Protein AF-A0AA36ITL4-F1 (afdb_monomer)

Secondary structure (DSSP, 8-state):
--EEEEEEE-------TT-EEEE-HHHHHTT-B-TTSPBPEEEEE-SS-------------PPPS-SGGGGG-TTT-TTTTTSEEEEEEP-SSSTT----SSPEEETTEEE---HHHHHHHHHHHHHHTTGGG-SEEEEEEETHHHHHHHHHHHHHHHHS-TTSEEEEEEES--------TTS---HHHHHHHHHHHTTGGG-TTS-HHHHHHTTT-GGGGGSHHHHGGG--S-BEEEEETTBHHHHHHTT---HHHHHH----HHHHHHHHHHHHHHHHHHHTS-TT-EEEEE--SBSSGGGSIIIIIIT-EETTEEHHHHHHHHHTTPPPPEEE--TTPPTT-STT-SSPPP---------

Organism: NCBI:txid2562239

Mean predicted aligned error: 8.89 Å

pLDDT: mean 79.8, std 21.8, range [20.66, 97.88]

Nearest PDB structures (foldseek):
  7bnl-assembly1_A  TM=7.951E-01  e=1.497E-19  Homo sapiens
  7bo5-assembly1_A  TM=7.831E-01  e=5.583E-19  Homo sapiens
  6tr5-assembly1_A  TM=7.879E-01  e=6.681E-19  Homo sapiens
  7bnf-assembly1_A  TM=7.691E-01  e=8.487E-19  Homo sapiens
  8bsq-assembly1_A  TM=7.737E-01  e=3.360E-18  Homo sapiens

Radius of gyration: 20.58 Å; Cα contacts (8 Å, |Δi|>4): 726; chains: 1; bounding box: 52×54×63 Å

Solvent-accessible surface area (backbone atoms only — not comparable to full-atom values): 19693 Å² total; per-residue (Å²): 130,50,45,37,41,36,37,28,45,65,86,72,87,55,69,50,91,73,38,20,52,44,67,39,59,74,40,29,81,74,49,13,22,21,33,78,62,45,58,35,44,35,32,37,38,63,103,74,79,70,69,70,89,80,91,82,83,93,78,96,69,87,85,65,93,65,30,73,59,55,56,54,34,51,94,75,24,70,89,52,25,88,38,43,39,36,42,41,64,72,49,35,93,39,48,46,33,8,39,40,96,59,67,44,80,56,89,96,40,62,36,27,28,14,10,33,44,38,46,50,52,50,50,55,52,40,40,75,73,43,55,68,65,18,52,31,42,37,40,29,16,26,36,56,21,4,31,24,28,60,53,32,45,54,50,52,46,71,76,44,52,88,82,33,46,56,36,34,32,25,20,52,21,73,57,79,87,58,53,19,46,87,69,44,68,67,40,56,59,51,50,44,50,52,32,61,76,28,26,33,88,67,23,86,45,55,58,63,71,48,40,64,75,29,63,95,47,50,53,46,53,80,31,39,73,67,35,52,91,74,60,74,58,50,36,42,36,37,37,44,49,37,26,44,59,50,42,42,68,36,32,61,48,60,64,55,27,73,73,71,65,64,54,54,72,56,47,48,51,41,50,52,49,51,27,52,50,52,54,54,54,62,66,70,50,59,82,78,42,22,31,46,32,38,30,30,52,37,66,56,46,56,62,36,53,70,58,22,28,60,49,24,54,44,85,96,35,26,48,44,60,47,51,51,40,41,76,73,68,46,74,56,48,76,39,64,45,70,84,89,55,51,78,53,55,41,92,47,33,70,80,64,74,76,79,70,76,80,72,76,86,77,130

Foldseek 3Di:
DAAEEEEEEDDDDAPCPQKAKDWLVVLLVVVLAFFQSHTWIKIKGDDDDDHDDDDDDDDDDDDDNLHPVLCLDCVLPVLPNHHIYMYGYDGQVQLLQFDDPAFDDDPPGTTRNHSVSNVVSVLVVVCVVDQQPHQEYEQEYFASSLLNLLQAQVVSVVVHDPNYQYEYEREQHQADQAAALVRHRQCVVVLLCSCVVRVSVVGPSQDPVLCVVPVVNNSLSSHSLSSQVVDDRAYEYEYELQAQCCLCRHNVDDPCCQPVVPDDPSSQVRSLVSSVSVLVSVVPHPQQHAYAYYQEHHGPCCSRSVQQQAQQDQPPDGNVRQVSCVVVPHGHHHGHHDSPAHHQSRCSYPPHDDPPPPPPPDD

Structure (mmCIF, N/CA/C/O backbone):
data_AF-A0AA36ITL4-F1
#
_entry.id   AF-A0AA36ITL4-F1
#
loop_
_atom_site.group_PDB
_atom_site.id
_atom_site.type_symbol
_atom_site.label_atom_id
_atom_site.label_alt_id
_atom_site.label_comp_id
_atom_site.label_asym_id
_atom_site.label_entity_id
_atom_site.label_seq_id
_atom_site.pdbx_PDB_ins_code
_atom_site.Cartn_x
_atom_site.Cartn_y
_atom_site.Cartn_z
_atom_site.occupancy
_atom_site.B_iso_or_equiv
_atom_site.auth_seq_id
_atom_site.auth_comp_id
_atom_site.auth_asym_id
_atom_site.auth_atom_id
_atom_site.pdbx_PDB_model_num
ATOM 1 N N . MET A 1 1 ? -22.821 -14.485 11.699 1.00 36.66 1 MET A N 1
ATOM 2 C CA . MET A 1 1 ? -21.719 -13.582 12.107 1.00 36.66 1 MET A CA 1
ATOM 3 C C . MET A 1 1 ? -21.226 -12.853 10.866 1.00 36.66 1 MET A C 1
ATOM 5 O O . MET A 1 1 ? -21.145 -13.493 9.828 1.00 36.66 1 MET A O 1
ATOM 9 N N . ARG A 1 2 ? -21.038 -11.529 10.921 1.00 37.88 2 ARG A N 1
ATOM 10 C CA . ARG A 1 2 ? -20.825 -10.680 9.730 1.00 37.88 2 ARG A CA 1
ATOM 11 C C . ARG A 1 2 ? -19.325 -10.545 9.409 1.00 37.88 2 ARG A C 1
ATOM 13 O O . ARG A 1 2 ? -18.513 -10.487 10.327 1.00 37.88 2 ARG A O 1
ATOM 20 N N . GLU A 1 3 ? -18.971 -10.498 8.127 1.00 37.69 3 GLU A N 1
ATOM 21 C CA . GLU A 1 3 ? -17.608 -10.257 7.614 1.00 37.69 3 GLU A CA 1
ATOM 22 C C . GLU A 1 3 ? -17.561 -8.847 6.978 1.00 37.69 3 GLU A C 1
ATOM 24 O O . GLU A 1 3 ? -18.578 -8.375 6.445 1.00 37.69 3 GLU A O 1
ATOM 29 N N . LEU A 1 4 ? -16.436 -8.125 7.112 1.00 38.06 4 LEU A N 1
ATOM 30 C CA . LEU A 1 4 ? -16.280 -6.743 6.629 1.00 38.06 4 LEU A CA 1
ATOM 31 C C . LEU A 1 4 ? -14.980 -6.563 5.830 1.00 38.06 4 LEU A C 1
ATOM 33 O O . LEU A 1 4 ? -13.907 -6.963 6.279 1.00 38.06 4 LEU A O 1
ATOM 37 N N . LEU A 1 5 ? -15.091 -5.922 4.664 1.00 39.16 5 LEU A N 1
ATOM 38 C CA . LEU A 1 5 ? -13.986 -5.512 3.797 1.00 39.16 5 LEU A CA 1
ATOM 39 C C . LEU A 1 5 ? -13.875 -3.981 3.793 1.00 39.16 5 LEU A C 1
ATOM 41 O O . LEU A 1 5 ? -14.809 -3.277 3.408 1.00 39.16 5 LEU A O 1
ATOM 45 N N . PHE A 1 6 ? -12.725 -3.467 4.201 1.00 38.00 6 PHE A N 1
ATOM 46 C CA . PHE A 1 6 ? -12.365 -2.058 4.145 1.00 38.00 6 PHE A CA 1
ATOM 47 C C . PHE A 1 6 ? -11.388 -1.836 3.001 1.00 38.00 6 PHE A C 1
ATOM 49 O O . PHE A 1 6 ? -10.339 -2.467 2.961 1.00 38.00 6 PHE A O 1
ATOM 56 N N . LEU A 1 7 ? -11.736 -0.956 2.068 1.00 42.62 7 LEU A N 1
ATOM 57 C CA . LEU A 1 7 ? -10.891 -0.582 0.941 1.00 42.62 7 LEU A CA 1
ATOM 58 C C . LEU A 1 7 ? -10.492 0.890 1.082 1.00 42.62 7 LEU A C 1
ATOM 60 O O . LEU A 1 7 ? -11.344 1.780 1.076 1.00 42.62 7 LEU A O 1
ATOM 64 N N . CYS A 1 8 ? -9.192 1.148 1.187 1.00 38.69 8 CYS A N 1
ATOM 65 C CA . CYS A 1 8 ? -8.610 2.485 1.110 1.00 38.69 8 CYS A CA 1
ATOM 66 C C . CYS A 1 8 ? -7.993 2.661 -0.283 1.00 38.69 8 CYS A C 1
ATOM 68 O O . CYS A 1 8 ? -6.996 2.017 -0.600 1.00 38.69 8 CYS A O 1
ATOM 70 N N . LEU A 1 9 ? -8.588 3.484 -1.148 1.00 38.22 9 LEU A N 1
ATOM 71 C CA . LEU A 1 9 ? -8.156 3.635 -2.546 1.00 38.22 9 LEU A CA 1
ATOM 72 C C . LEU A 1 9 ? -7.842 5.098 -2.869 1.00 38.22 9 LEU A C 1
ATOM 74 O O . LEU A 1 9 ? -8.548 6.005 -2.425 1.00 38.22 9 LEU A O 1
ATOM 78 N N . SER A 1 10 ? -6.797 5.323 -3.668 1.00 32.25 10 SER A N 1
ATOM 79 C CA . SER A 1 10 ? -6.527 6.610 -4.310 1.00 32.25 10 SER A CA 1
ATOM 80 C C . SER A 1 10 ? -7.420 6.771 -5.547 1.00 32.25 10 SER A C 1
ATOM 82 O O . SER A 1 10 ? -7.351 5.958 -6.462 1.00 32.25 10 SER A O 1
ATOM 84 N N . LEU A 1 11 ? -8.266 7.805 -5.524 1.00 30.91 11 LEU A N 1
ATOM 85 C CA . LEU A 1 11 ? -9.004 8.439 -6.630 1.00 30.91 11 LEU A CA 1
ATOM 86 C C . LEU A 1 11 ? -9.248 7.615 -7.915 1.00 30.91 11 LEU A C 1
ATOM 88 O O . LEU A 1 11 ? -8.442 7.609 -8.836 1.00 30.91 11 LEU A O 1
ATOM 92 N N . ALA A 1 12 ? -10.475 7.114 -8.048 1.00 30.42 12 ALA A N 1
ATOM 93 C CA . ALA A 1 12 ? -11.276 7.290 -9.258 1.00 30.42 12 ALA A CA 1
ATOM 94 C C . ALA A 1 12 ? -12.707 7.583 -8.794 1.00 30.42 12 ALA A C 1
ATOM 96 O O . ALA A 1 12 ? -13.189 6.955 -7.848 1.00 30.42 12 ALA A O 1
ATOM 97 N N . ALA A 1 13 ? -13.338 8.605 -9.375 1.00 34.31 13 ALA A N 1
ATOM 98 C CA . ALA A 1 13 ? -14.680 9.047 -9.021 1.00 34.31 13 ALA A CA 1
ATOM 99 C C . ALA A 1 13 ? -15.645 7.868 -9.133 1.00 34.31 13 ALA A C 1
ATOM 101 O O . ALA A 1 13 ? -15.949 7.466 -10.244 1.00 34.31 13 ALA A O 1
ATOM 102 N N . ALA A 1 14 ? -16.068 7.316 -7.995 1.00 36.94 14 ALA A N 1
ATOM 103 C CA . ALA A 1 14 ? -17.007 6.213 -7.924 1.00 36.94 14 ALA A CA 1
ATOM 104 C C . ALA A 1 14 ? -18.452 6.673 -8.071 1.00 36.94 14 ALA A C 1
ATOM 106 O O . ALA A 1 14 ? -18.853 7.685 -7.504 1.00 36.94 14 ALA A O 1
ATOM 107 N N . ASP A 1 15 ? -19.236 5.909 -8.826 1.00 36.78 15 ASP A N 1
ATOM 108 C CA . ASP A 1 15 ? -20.660 6.104 -8.963 1.00 36.78 15 ASP A CA 1
ATOM 109 C C . ASP A 1 15 ? -21.245 5.483 -7.700 1.00 36.78 15 ASP A C 1
ATOM 111 O O . ASP A 1 15 ? -21.350 4.264 -7.539 1.00 36.78 15 ASP A O 1
ATOM 115 N N . PHE A 1 16 ? -21.434 6.342 -6.703 1.00 48.97 16 PHE A N 1
ATOM 116 C CA . PHE A 1 16 ? -21.809 5.963 -5.347 1.00 48.97 16 PHE A CA 1
ATOM 117 C C . PHE A 1 16 ? -23.326 5.778 -5.201 1.00 48.97 16 PHE A C 1
ATOM 119 O O . PHE A 1 16 ? -23.822 5.813 -4.079 1.00 48.97 16 PHE A O 1
ATOM 126 N N . GLU A 1 17 ? -24.083 5.560 -6.285 1.00 41.47 17 GLU A N 1
ATOM 127 C CA . GLU A 1 17 ? -25.551 5.425 -6.223 1.00 41.47 17 GLU A CA 1
ATOM 128 C C . GLU A 1 17 ? -26.021 4.340 -5.230 1.00 41.47 17 GLU A C 1
ATOM 130 O O . GLU A 1 17 ? -27.112 4.443 -4.674 1.00 41.47 17 GLU A O 1
ATOM 135 N N . SER A 1 18 ? -25.177 3.345 -4.920 1.00 52.03 18 SER A N 1
ATOM 136 C CA . SER A 1 18 ? -25.450 2.283 -3.939 1.00 52.03 18 SER A CA 1
ATOM 137 C C . SER A 1 18 ? -24.699 2.402 -2.597 1.00 52.03 18 SER A C 1
ATOM 139 O O . SER A 1 18 ? -24.718 1.449 -1.814 1.00 52.03 18 SER A O 1
ATOM 141 N N . TRP A 1 19 ? -23.995 3.508 -2.327 1.00 54.00 19 TRP A N 1
ATOM 142 C CA . TRP A 1 19 ? -23.126 3.678 -1.150 1.00 54.00 19 TRP A CA 1
ATOM 143 C C . TRP A 1 19 ? -23.519 4.906 -0.323 1.00 54.00 19 TRP A C 1
ATOM 145 O O . TRP A 1 19 ? -23.655 6.009 -0.837 1.00 54.00 19 TRP A O 1
ATOM 155 N N . SER A 1 20 ? -23.629 4.737 0.989 1.00 58.53 20 SER A N 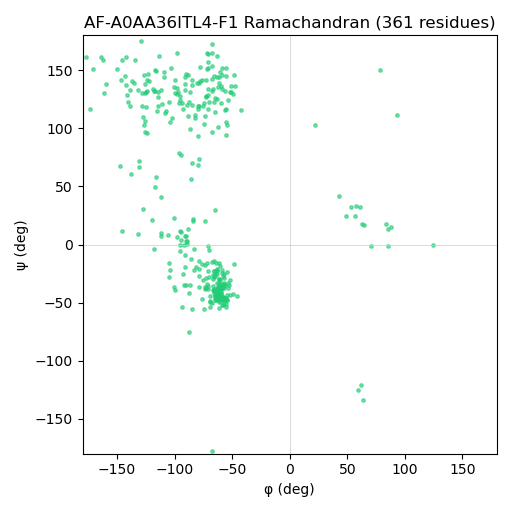1
ATOM 156 C CA . SER A 1 20 ? -23.943 5.788 1.957 1.00 58.53 20 SER A CA 1
ATOM 157 C C . SER A 1 20 ? -22.668 6.476 2.446 1.00 58.53 20 SER A C 1
ATOM 159 O O . SER A 1 20 ? -21.897 5.868 3.187 1.00 58.53 20 SER A O 1
ATOM 161 N N . LEU A 1 21 ? -22.441 7.738 2.066 1.00 64.44 21 LEU A N 1
ATOM 162 C CA . LEU A 1 21 ? -21.333 8.546 2.591 1.00 64.44 21 LEU A CA 1
ATOM 163 C C . LEU A 1 21 ? -21.594 8.971 4.044 1.00 64.44 21 LEU A C 1
ATOM 165 O O . LEU A 1 21 ? -22.608 9.597 4.349 1.00 64.44 21 LEU A O 1
ATOM 169 N N . VAL A 1 22 ? -20.634 8.690 4.922 1.00 68.75 22 VAL A N 1
ATOM 170 C CA . VAL A 1 22 ? -20.590 9.115 6.321 1.00 68.75 22 VAL A CA 1
ATOM 171 C C . VAL A 1 22 ? -19.396 10.044 6.505 1.00 68.75 22 VAL A C 1
ATOM 173 O O . VAL A 1 22 ? -18.246 9.632 6.360 1.00 68.75 22 VAL A O 1
ATOM 176 N N . LEU A 1 23 ? -19.671 11.307 6.830 1.00 71.75 23 LEU A N 1
ATOM 177 C CA . LEU A 1 23 ? -18.642 12.279 7.200 1.00 71.75 23 LEU A CA 1
ATOM 178 C C . LEU A 1 23 ? -18.321 12.161 8.690 1.00 71.75 23 LEU A C 1
ATOM 180 O O . LEU A 1 23 ? -19.229 12.098 9.519 1.00 71.75 23 LEU A O 1
ATOM 184 N N . LEU A 1 24 ? -17.038 12.207 9.035 1.00 72.38 24 LEU A N 1
ATOM 185 C CA . LEU A 1 24 ? -16.550 12.172 10.413 1.00 72.38 24 LEU A CA 1
ATOM 186 C C . LEU A 1 24 ? -16.544 13.589 11.016 1.00 72.38 24 LEU A C 1
ATOM 188 O O . LEU A 1 24 ? -15.507 14.098 11.429 1.00 72.38 24 LEU A O 1
ATOM 192 N N . LYS A 1 25 ? -17.704 14.261 11.016 1.00 70.81 25 LYS A N 1
ATOM 193 C CA . LYS A 1 25 ? -17.820 15.684 11.397 1.00 70.81 25 LYS A CA 1
ATOM 194 C C . LYS A 1 25 ? -17.351 15.965 12.826 1.00 70.81 25 LYS A C 1
ATOM 196 O O . LYS A 1 25 ? -16.642 16.941 13.038 1.00 70.81 25 LYS A O 1
ATOM 201 N N . ASP A 1 26 ? -17.693 15.098 13.772 1.00 77.69 26 ASP A N 1
ATOM 202 C CA . ASP A 1 26 ? -17.288 15.269 15.173 1.00 77.69 26 ASP A CA 1
ATOM 203 C C . ASP A 1 26 ? -15.782 15.027 15.345 1.00 77.69 26 ASP A C 1
ATOM 205 O O . ASP A 1 26 ? -15.102 15.756 16.062 1.00 77.69 26 ASP A O 1
ATOM 209 N N . ALA A 1 27 ? -15.217 14.075 14.595 1.00 78.94 27 ALA A N 1
ATOM 210 C CA . ALA A 1 27 ? -13.778 13.827 14.597 1.00 78.94 27 ALA A CA 1
ATOM 211 C C . ALA A 1 27 ? -12.976 14.942 13.904 1.00 78.94 27 ALA A C 1
ATOM 213 O O . ALA A 1 27 ? -11.799 15.132 14.205 1.00 78.94 27 ALA A O 1
ATOM 214 N N . ALA A 1 28 ? -13.595 15.723 13.010 1.00 79.50 28 ALA A N 1
ATOM 215 C CA . ALA A 1 28 ? -12.957 16.900 12.423 1.00 79.50 28 ALA A CA 1
ATOM 216 C C . ALA A 1 28 ? -12.597 17.939 13.500 1.00 79.50 28 ALA A C 1
ATOM 218 O O . ALA A 1 28 ? -11.531 18.545 13.427 1.00 79.50 28 ALA A O 1
ATOM 219 N N . GLN A 1 29 ? -13.422 18.074 14.548 1.00 79.75 29 GLN A N 1
ATOM 220 C CA . GLN A 1 29 ? -13.114 18.924 15.710 1.00 79.75 29 GLN A CA 1
ATOM 221 C C . GLN A 1 29 ? -11.912 18.403 16.513 1.00 79.75 29 GLN A C 1
ATOM 223 O O . GLN A 1 29 ? -11.235 19.173 17.184 1.00 79.75 29 GLN A O 1
ATOM 228 N N . GLN A 1 30 ? -11.612 17.108 16.396 1.00 81.88 30 GLN A N 1
ATOM 229 C CA . GLN A 1 30 ? -10.449 16.437 16.989 1.00 81.88 30 GLN A CA 1
ATOM 230 C C . GLN A 1 30 ? -9.262 16.356 16.004 1.00 81.88 30 GLN A C 1
ATOM 232 O O . GLN A 1 30 ? -8.269 15.663 16.237 1.00 81.88 30 GLN A O 1
ATOM 237 N N . GLY A 1 31 ? -9.354 17.073 14.878 1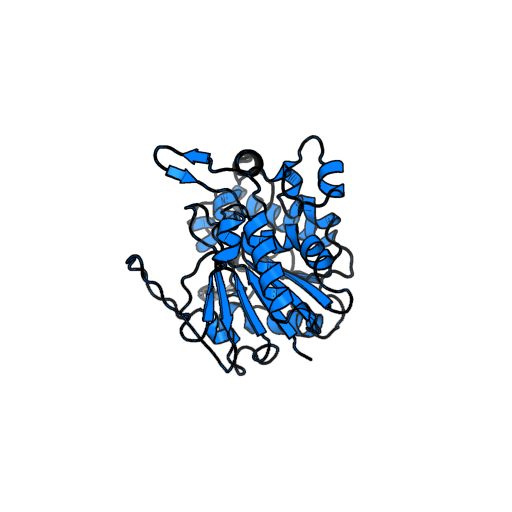.00 87.12 31 GLY A N 1
ATOM 238 C CA . GLY A 1 31 ? -8.293 17.217 13.888 1.00 87.12 31 GLY A CA 1
ATOM 239 C C . GLY A 1 31 ? -8.226 16.113 12.830 1.00 87.12 31 GLY A C 1
ATOM 240 O O . GLY A 1 31 ? -7.228 16.047 12.116 1.00 87.12 31 GLY A O 1
ATOM 241 N N . ALA A 1 32 ? -9.250 15.265 12.688 1.00 90.44 32 ALA A N 1
ATOM 242 C CA . ALA A 1 32 ? -9.374 14.309 11.580 1.00 90.44 32 ALA A CA 1
ATOM 243 C C . ALA A 1 32 ? -9.900 14.995 10.300 1.00 90.44 32 ALA A C 1
ATOM 245 O O . ALA A 1 32 ? -11.032 14.772 9.860 1.00 90.44 32 ALA A O 1
ATOM 246 N N . VAL A 1 33 ? -9.071 15.859 9.712 1.00 87.56 33 VAL A N 1
ATOM 247 C CA . VAL A 1 33 ? -9.418 16.685 8.545 1.00 87.56 33 VAL A CA 1
ATOM 248 C C . VAL A 1 33 ? -8.554 16.360 7.330 1.00 87.56 33 VAL A C 1
ATOM 250 O O . VAL A 1 33 ? -7.403 15.955 7.469 1.00 87.56 33 VAL A O 1
ATOM 253 N N . CYS A 1 34 ? -9.116 16.540 6.137 1.00 88.62 34 CYS A N 1
ATOM 254 C CA . CYS A 1 34 ? -8.393 16.468 4.871 1.00 88.62 34 CYS A CA 1
ATOM 255 C C . CYS A 1 34 ? -7.389 17.625 4.727 1.00 88.62 34 CYS A C 1
ATOM 257 O O . CYS A 1 34 ? -7.392 18.560 5.526 1.00 88.62 34 CYS A O 1
ATOM 259 N N . LEU A 1 35 ? -6.551 17.586 3.683 1.00 85.00 35 LEU A N 1
ATOM 260 C CA . LEU A 1 35 ? -5.514 18.600 3.429 1.00 85.00 35 LEU A CA 1
ATOM 261 C C . LEU A 1 35 ? -6.033 20.047 3.428 1.00 85.00 35 LEU A C 1
ATOM 263 O O . LEU A 1 35 ? -5.292 20.947 3.806 1.00 85.00 35 LEU A O 1
ATOM 267 N N . ASP A 1 36 ? -7.282 20.276 3.029 1.00 85.81 36 ASP A N 1
ATOM 268 C CA . ASP A 1 36 ? -7.933 21.591 2.978 1.00 85.81 36 ASP A CA 1
ATOM 269 C C . ASP A 1 36 ? -8.669 21.984 4.276 1.00 85.81 36 ASP A C 1
ATOM 271 O O . ASP A 1 36 ? -9.308 23.033 4.331 1.00 85.81 36 ASP A O 1
ATOM 275 N N . GLY A 1 37 ? -8.604 21.148 5.315 1.00 84.69 37 GLY A N 1
ATOM 276 C CA . GLY A 1 37 ? -9.303 21.345 6.585 1.00 84.69 37 GLY A CA 1
ATOM 277 C C . GLY A 1 37 ? -10.748 20.835 6.597 1.00 84.69 37 GLY A C 1
ATOM 278 O O . GLY A 1 37 ? -11.413 20.913 7.631 1.00 84.69 37 GLY A O 1
ATOM 279 N N . SER A 1 38 ? -11.255 20.290 5.486 1.00 83.69 38 SER A N 1
ATOM 280 C CA . SER A 1 38 ? -12.603 19.720 5.442 1.00 83.69 38 SER A CA 1
ATOM 281 C C . SER A 1 38 ? -12.700 18.400 6.230 1.00 83.69 38 SER A C 1
ATOM 283 O O . SER A 1 38 ? -11.709 17.672 6.354 1.00 83.69 38 SER A O 1
ATOM 285 N N . PRO A 1 39 ? -13.880 18.046 6.783 1.00 80.69 39 PRO A N 1
ATOM 286 C CA . PRO A 1 39 ? -14.078 16.752 7.428 1.00 80.69 39 PRO A CA 1
ATOM 287 C C . PRO A 1 39 ? -13.818 15.595 6.464 1.00 80.69 39 PRO A C 1
ATOM 289 O O . PRO A 1 39 ? -14.351 15.574 5.353 1.00 80.69 39 PRO A O 1
ATOM 292 N N . SER A 1 40 ? -13.073 14.589 6.918 1.00 74.44 40 SER A N 1
ATOM 293 C CA . SER A 1 40 ? -12.919 13.360 6.142 1.00 74.44 40 SER A CA 1
ATOM 294 C C . SER A 1 40 ? -14.207 12.524 6.125 1.00 74.44 40 SER A C 1
ATOM 296 O O . SER A 1 40 ? -15.116 12.714 6.941 1.00 74.44 40 SER A O 1
ATOM 298 N N . GLY A 1 41 ? -14.292 11.572 5.195 1.00 60.44 41 GLY A N 1
ATOM 299 C CA . GLY A 1 41 ? -15.459 10.712 5.027 1.00 60.44 41 GLY A CA 1
ATOM 300 C C . GLY A 1 41 ? -15.134 9.287 4.590 1.00 60.44 41 GLY A C 1
ATOM 301 O O . GLY A 1 41 ? -14.085 9.001 4.007 1.00 60.44 41 GLY A O 1
ATOM 302 N N . ALA A 1 42 ? -16.084 8.392 4.853 1.00 53.03 42 ALA A N 1
ATOM 303 C CA . ALA A 1 42 ? -16.089 7.012 4.382 1.00 53.03 42 ALA A CA 1
ATOM 304 C C . ALA A 1 42 ? -17.481 6.634 3.849 1.00 53.03 42 ALA A C 1
ATOM 306 O O . ALA A 1 42 ? -18.492 7.015 4.434 1.00 53.03 42 ALA A O 1
ATOM 307 N N . GLY A 1 43 ? -17.552 5.903 2.736 1.00 45.28 43 GLY A N 1
ATOM 308 C CA . GLY A 1 43 ? -18.795 5.385 2.156 1.00 45.28 43 GLY A CA 1
ATOM 309 C C . GLY A 1 43 ? -19.050 3.925 2.538 1.00 45.28 43 GLY A C 1
ATOM 310 O O . GLY A 1 43 ? -18.140 3.110 2.430 1.00 45.28 43 GLY A O 1
ATOM 311 N N . CYS A 1 44 ? -20.275 3.565 2.934 1.00 30.61 44 CYS A N 1
ATOM 312 C CA . CYS A 1 44 ? -20.685 2.190 3.259 1.00 30.61 44 CYS A CA 1
ATOM 313 C C . CYS A 1 44 ? -21.811 1.703 2.333 1.00 30.61 44 CYS A C 1
ATOM 315 O O . CYS A 1 44 ? -22.802 2.408 2.177 1.00 30.61 44 CYS A O 1
ATOM 317 N N . ALA A 1 45 ? -21.733 0.485 1.788 1.00 31.31 45 ALA A N 1
ATOM 318 C CA . ALA A 1 45 ? -22.850 -0.142 1.063 1.00 31.31 45 ALA A CA 1
ATOM 319 C C . ALA A 1 45 ? -23.429 -1.345 1.824 1.00 31.31 45 ALA A C 1
ATOM 321 O O . ALA A 1 45 ? -22.690 -2.220 2.279 1.00 31.31 45 ALA A O 1
ATOM 322 N N . GLY A 1 46 ? -24.763 -1.402 1.926 1.00 27.31 46 GLY A N 1
ATOM 323 C CA . GLY A 1 46 ? -25.523 -2.513 2.506 1.00 27.31 46 GLY A CA 1
ATOM 324 C C . GLY A 1 46 ? -27.034 -2.371 2.272 1.00 27.31 46 GLY A C 1
ATOM 325 O O . GLY A 1 46 ? -27.544 -1.259 2.173 1.00 27.31 46 GLY A O 1
ATOM 326 N N . ALA A 1 47 ? -27.748 -3.502 2.187 1.00 26.00 47 ALA A N 1
ATOM 327 C CA . ALA A 1 47 ? -29.152 -3.670 1.771 1.00 26.00 47 ALA A CA 1
ATOM 328 C C . ALA A 1 47 ? -30.242 -3.028 2.666 1.00 26.00 47 ALA A C 1
ATOM 330 O O . ALA A 1 47 ? -31.360 -3.534 2.723 1.00 26.00 47 ALA A O 1
ATOM 331 N N . ARG A 1 48 ? -29.947 -1.924 3.357 1.00 26.66 48 ARG A N 1
ATOM 332 C CA . ARG A 1 48 ? -30.901 -0.943 3.900 1.00 26.66 48 ARG A CA 1
ATOM 333 C C . ARG A 1 48 ? -30.112 0.241 4.485 1.00 26.66 48 ARG A C 1
ATOM 335 O O . ARG A 1 48 ? -29.424 0.069 5.486 1.00 26.66 48 ARG A O 1
ATOM 342 N N . ALA A 1 49 ? -30.332 1.416 3.882 1.00 23.27 49 ALA A N 1
ATOM 343 C CA . ALA A 1 49 ? -30.086 2.787 4.367 1.00 23.27 49 ALA A CA 1
ATOM 344 C C . ALA A 1 49 ? -28.655 3.374 4.347 1.00 23.27 49 ALA A C 1
ATOM 346 O O . ALA A 1 49 ? -27.682 2.651 4.531 1.00 23.27 49 ALA A O 1
ATOM 347 N N . ILE A 1 50 ? -28.420 4.691 4.195 1.00 23.36 50 ILE A N 1
ATOM 348 C CA . ILE A 1 50 ? -29.138 5.897 3.699 1.00 23.36 50 ILE A CA 1
ATOM 349 C C . ILE A 1 50 ? -28.008 6.920 3.384 1.00 23.36 50 ILE A C 1
ATOM 351 O O . ILE A 1 50 ? -27.077 7.066 4.176 1.00 23.36 50 ILE A O 1
ATOM 355 N N . LEU A 1 51 ? -28.109 7.644 2.263 1.00 22.08 51 LEU A N 1
ATOM 356 C CA . LEU A 1 51 ? -27.188 8.697 1.794 1.00 22.08 51 LEU A CA 1
ATOM 357 C C . LEU A 1 51 ? -27.574 10.087 2.350 1.00 22.08 51 LEU A C 1
ATOM 359 O O . LEU A 1 51 ? -28.758 10.412 2.380 1.00 22.08 51 LEU A O 1
ATOM 363 N N . PHE A 1 52 ? -26.601 10.963 2.639 1.00 21.84 52 PHE A N 1
ATOM 364 C CA . PHE A 1 52 ? -26.813 12.418 2.558 1.00 21.84 52 PHE A CA 1
ATOM 365 C C . PHE A 1 52 ? -25.764 13.091 1.664 1.00 21.84 52 PHE A C 1
ATOM 367 O O . PHE A 1 52 ? -24.561 12.870 1.780 1.00 21.84 52 PHE A O 1
ATOM 374 N N . ARG A 1 53 ? -26.273 13.916 0.747 1.00 21.78 53 ARG A N 1
ATOM 375 C CA . ARG A 1 53 ? -25.568 14.676 -0.290 1.00 21.78 53 ARG A CA 1
ATOM 376 C C . ARG A 1 53 ? -25.043 16.002 0.270 1.00 21.78 53 ARG A C 1
ATOM 378 O O . ARG A 1 53 ? -25.784 16.704 0.949 1.00 21.78 53 ARG A O 1
ATOM 385 N N . ALA A 1 54 ? -23.851 16.422 -0.150 1.00 21.34 54 ALA A N 1
ATOM 386 C CA . ALA A 1 54 ? -23.488 17.837 -0.226 1.00 21.34 54 ALA A CA 1
ATOM 387 C C . ALA A 1 54 ? -22.697 18.080 -1.523 1.00 21.34 54 ALA A C 1
ATOM 389 O O . ALA A 1 54 ? -21.677 17.444 -1.768 1.00 21.34 54 ALA A O 1
ATOM 390 N N . ARG A 1 55 ? -23.236 18.941 -2.396 1.00 23.20 55 ARG A N 1
ATOM 391 C CA . ARG A 1 55 ? -22.606 19.405 -3.644 1.00 23.20 55 ARG A CA 1
ATOM 392 C C . ARG A 1 55 ? -21.388 20.266 -3.316 1.00 23.20 55 ARG A C 1
ATOM 394 O O . ARG A 1 55 ? -21.548 21.126 -2.466 1.00 23.20 55 ARG A O 1
ATOM 401 N N . LEU A 1 56 ? -20.314 20.163 -4.103 1.00 23.61 56 LEU A N 1
ATOM 402 C CA . LEU A 1 56 ? -19.518 21.295 -4.608 1.00 23.61 56 LEU A CA 1
ATOM 403 C C . LEU A 1 56 ? -18.676 20.836 -5.824 1.00 23.61 56 LEU A C 1
ATOM 405 O O . LEU A 1 56 ? -17.982 19.832 -5.740 1.00 23.61 56 LEU A O 1
ATOM 409 N N . GLY A 1 57 ? -18.731 21.600 -6.926 1.00 21.53 57 GLY A N 1
ATOM 410 C CA . GLY A 1 57 ? -17.655 21.704 -7.930 1.00 21.53 57 GLY A CA 1
ATOM 411 C C . GLY A 1 57 ? -17.696 20.783 -9.158 1.00 21.53 57 GLY A C 1
ATOM 412 O O . GLY A 1 57 ? -17.459 19.588 -9.063 1.00 21.53 57 GLY A O 1
ATOM 413 N N . GLN A 1 58 ? -17.933 21.367 -10.336 1.00 22.62 58 GLN A N 1
ATOM 414 C CA . GLN A 1 58 ? -17.840 20.726 -11.654 1.00 22.62 58 GLN A CA 1
ATOM 415 C C . GLN A 1 58 ? -16.393 20.360 -12.020 1.00 22.62 58 GLN A C 1
ATOM 417 O O . GLN A 1 58 ? -15.539 21.238 -12.010 1.00 22.62 58 GLN A O 1
ATOM 422 N N . TRP A 1 59 ? -16.165 19.129 -12.487 1.00 20.66 59 TRP A N 1
ATOM 423 C CA . TRP A 1 59 ? -15.079 18.792 -13.415 1.00 20.66 59 TRP A CA 1
ATOM 424 C C . TRP A 1 59 ? -15.586 17.768 -14.436 1.00 20.66 59 TRP A C 1
ATOM 426 O O . TRP A 1 59 ? -16.112 16.717 -14.077 1.00 20.66 59 TRP A O 1
ATOM 436 N N . ARG A 1 60 ? -15.484 18.115 -15.725 1.00 23.20 60 ARG A N 1
ATOM 437 C CA . ARG A 1 60 ? -15.817 17.238 -16.855 1.00 23.20 60 ARG A CA 1
ATOM 438 C C . ARG A 1 60 ? -14.624 16.320 -17.127 1.00 23.20 60 ARG A C 1
ATOM 440 O O . ARG A 1 60 ? -13.613 16.772 -17.649 1.00 23.20 60 ARG A O 1
ATOM 447 N N . GLY A 1 61 ? -14.778 15.041 -16.810 1.00 21.94 61 GLY A N 1
ATOM 448 C CA . GLY A 1 61 ? -13.908 13.941 -17.225 1.00 21.94 61 GLY A CA 1
ATOM 449 C C . GLY A 1 61 ? -14.779 12.714 -17.489 1.00 21.94 61 GLY A C 1
ATOM 450 O O . GLY A 1 61 ? -15.823 12.560 -16.861 1.00 21.94 61 GLY A O 1
ATOM 451 N N . ARG A 1 62 ? -14.413 11.901 -18.483 1.00 22.56 62 ARG A N 1
ATOM 452 C CA . ARG A 1 62 ? -15.177 10.728 -18.940 1.00 22.56 62 ARG A CA 1
ATOM 453 C C . ARG A 1 62 ? -15.488 9.797 -17.756 1.00 22.56 62 ARG A C 1
ATOM 455 O O . ARG A 1 62 ? -14.575 9.391 -17.049 1.00 22.56 62 ARG A O 1
ATOM 462 N N . VAL A 1 63 ? -16.770 9.494 -17.555 1.00 25.66 63 VAL A N 1
ATOM 463 C CA . VAL A 1 63 ? -17.263 8.563 -16.531 1.00 25.66 63 VAL A CA 1
ATOM 464 C C . VAL A 1 63 ? -16.871 7.148 -16.952 1.00 25.66 63 VAL A C 1
ATOM 466 O O . VAL A 1 63 ? -17.302 6.685 -18.005 1.00 25.66 63 VAL A O 1
ATOM 469 N N . ASP A 1 64 ? -16.030 6.486 -16.164 1.00 29.27 64 ASP A N 1
ATOM 470 C CA . ASP A 1 64 ? -15.727 5.064 -16.315 1.00 29.27 64 ASP A CA 1
ATOM 471 C C . ASP A 1 64 ? -16.642 4.269 -15.372 1.00 29.27 64 ASP A C 1
ATOM 473 O O . ASP A 1 64 ? -16.675 4.524 -14.175 1.00 29.27 64 ASP A O 1
ATOM 477 N N . HIS A 1 65 ? -17.405 3.308 -15.890 1.00 32.44 65 HIS A N 1
ATOM 478 C CA . HIS A 1 65 ? -18.344 2.477 -15.121 1.00 32.44 65 HIS A CA 1
ATOM 479 C C . HIS A 1 65 ? -17.646 1.418 -14.226 1.00 32.44 65 HIS A C 1
ATOM 481 O O . HIS A 1 65 ? -18.260 0.427 -13.823 1.00 32.44 65 HIS A O 1
ATOM 487 N N . SER A 1 66 ? -16.362 1.599 -13.905 1.00 36.19 66 SER A N 1
ATOM 488 C CA . SER A 1 66 ? -15.465 0.647 -13.226 1.00 36.19 66 SER A CA 1
ATOM 489 C C . SER A 1 66 ? -15.554 0.654 -11.688 1.00 36.19 66 SER A C 1
ATOM 491 O O . SER A 1 66 ? -14.642 0.225 -10.985 1.00 36.19 66 SER A O 1
ATOM 493 N N . LEU A 1 67 ? -16.667 1.134 -11.136 1.00 44.47 67 LEU A N 1
ATOM 494 C CA . LEU A 1 67 ? -16.741 1.641 -9.765 1.00 44.47 67 LEU A CA 1
ATOM 495 C C . LEU A 1 67 ? -17.295 0.584 -8.772 1.00 44.47 67 LEU A C 1
ATOM 497 O O . LEU A 1 67 ? -17.870 -0.425 -9.192 1.00 44.47 67 LEU A O 1
ATOM 501 N N . PRO A 1 68 ? -17.128 0.782 -7.442 1.00 49.34 68 PRO A N 1
ATOM 502 C CA . PRO A 1 68 ? -17.358 -0.179 -6.347 1.00 49.34 68 PRO A CA 1
ATOM 503 C C . PRO A 1 68 ? -18.693 -0.943 -6.351 1.00 49.34 68 PRO A C 1
ATOM 505 O O . PRO A 1 68 ? -18.808 -1.969 -5.685 1.00 49.34 68 PRO A O 1
ATOM 508 N N . GLY A 1 69 ? -19.702 -0.486 -7.097 1.00 47.56 69 GLY A N 1
ATOM 509 C CA . GLY A 1 69 ? -20.981 -1.179 -7.269 1.00 47.56 69 GLY A CA 1
ATOM 510 C C . GLY A 1 69 ? -20.850 -2.600 -7.831 1.00 47.56 69 GLY A C 1
ATOM 511 O O . GLY A 1 69 ? -21.556 -3.496 -7.376 1.00 47.56 69 GLY A O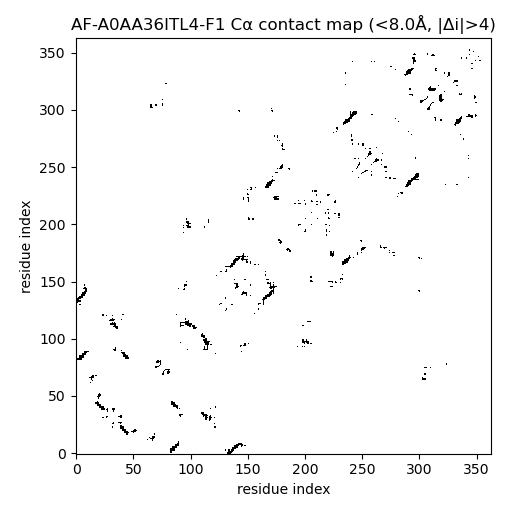 1
ATOM 512 N N . ARG A 1 70 ? -19.895 -2.867 -8.736 1.00 57.03 70 ARG A N 1
ATOM 513 C CA . ARG A 1 70 ? -19.688 -4.229 -9.277 1.00 57.03 70 ARG A CA 1
ATOM 514 C C . ARG A 1 70 ? -19.206 -5.235 -8.231 1.00 57.03 70 ARG A C 1
ATOM 516 O O . ARG A 1 70 ? -19.562 -6.407 -8.304 1.00 57.03 70 ARG A O 1
ATOM 523 N N . TRP A 1 71 ? -18.494 -4.778 -7.200 1.00 55.22 71 TRP A N 1
ATOM 524 C CA . TRP A 1 71 ? -18.101 -5.611 -6.057 1.00 55.22 71 TRP A CA 1
ATOM 525 C C . TRP A 1 71 ? -19.290 -6.052 -5.188 1.00 55.22 71 TRP A C 1
ATOM 527 O O . TRP A 1 71 ? -19.135 -6.952 -4.360 1.00 55.22 71 TRP A O 1
ATOM 537 N N . LEU A 1 72 ? -20.462 -5.424 -5.350 1.00 53.72 72 LEU A N 1
ATOM 538 C CA . LEU A 1 72 ? -21.712 -5.773 -4.666 1.00 53.72 72 LEU A CA 1
ATOM 539 C C . LEU A 1 72 ? -22.558 -6.787 -5.452 1.00 53.72 72 LEU A C 1
ATOM 541 O O . LEU A 1 72 ? -23.543 -7.295 -4.923 1.00 53.72 72 LEU A O 1
ATOM 545 N N . VAL A 1 73 ? -22.188 -7.096 -6.698 1.00 60.09 73 VAL A N 1
ATOM 546 C CA . VAL A 1 73 ? -22.948 -7.997 -7.570 1.00 60.09 73 VAL A CA 1
ATOM 547 C C . VAL A 1 73 ? -22.485 -9.437 -7.359 1.00 60.09 73 VAL A C 1
ATOM 549 O O . VAL A 1 73 ? -21.331 -9.764 -7.624 1.00 60.09 73 VAL A O 1
ATOM 552 N N . GLN A 1 74 ? -23.393 -10.325 -6.940 1.00 66.31 74 GLN A N 1
ATOM 553 C CA . GLN A 1 74 ? -23.090 -11.744 -6.691 1.00 66.31 74 GLN A CA 1
ATOM 554 C C . GLN A 1 74 ? -22.505 -12.466 -7.911 1.00 66.31 74 GLN A C 1
ATOM 556 O O . GLN A 1 74 ? -21.603 -13.277 -7.758 1.00 66.31 74 GLN A O 1
ATOM 561 N N . LEU A 1 75 ? -22.972 -12.154 -9.123 1.00 65.31 75 LEU A N 1
ATOM 562 C CA . LEU A 1 75 ? -22.449 -12.761 -10.356 1.00 65.31 75 LEU A CA 1
ATOM 563 C C . LEU A 1 75 ? -20.980 -12.406 -10.628 1.00 65.31 75 LEU A C 1
ATOM 565 O O . LEU A 1 75 ? -20.280 -13.154 -11.298 1.00 65.31 75 LEU A O 1
ATOM 569 N N . VAL A 1 76 ? -20.522 -11.267 -10.111 1.00 64.50 76 VAL A N 1
ATOM 570 C CA . VAL A 1 76 ? -19.184 -10.723 -10.358 1.00 64.50 76 VAL A CA 1
ATOM 571 C C . VAL A 1 76 ? -18.247 -11.022 -9.177 1.00 64.50 76 VAL A C 1
ATOM 573 O O . VAL A 1 76 ? -17.070 -11.323 -9.362 1.00 64.50 76 VAL A O 1
ATOM 576 N N . ASN A 1 77 ? -18.777 -10.985 -7.953 1.00 67.88 77 ASN A N 1
ATOM 577 C CA . ASN A 1 77 ? -18.063 -11.244 -6.707 1.00 67.88 77 ASN A CA 1
ATOM 578 C C . ASN A 1 77 ? -18.841 -12.248 -5.832 1.00 67.88 77 ASN A C 1
ATOM 580 O O . ASN A 1 77 ? -19.338 -11.880 -4.764 1.00 67.88 77 ASN A O 1
ATOM 584 N N . PRO A 1 78 ? -18.979 -13.514 -6.262 1.00 72.81 78 PRO A N 1
ATOM 585 C CA . PRO A 1 78 ? -19.779 -14.503 -5.534 1.00 72.81 78 PRO A CA 1
ATOM 586 C C . PRO A 1 78 ? -19.221 -14.792 -4.139 1.00 72.81 78 PRO A C 1
ATOM 588 O O . PRO A 1 78 ? -19.974 -15.167 -3.245 1.00 72.81 78 PRO A O 1
ATOM 591 N N . ASP A 1 79 ? -17.921 -14.574 -3.949 1.00 73.88 79 ASP A N 1
ATOM 592 C CA . ASP A 1 79 ? -17.217 -14.841 -2.702 1.00 73.88 79 ASP A CA 1
ATOM 593 C C . ASP A 1 79 ? -17.548 -13.810 -1.609 1.00 73.88 79 ASP A C 1
ATOM 595 O O . ASP A 1 79 ? -17.691 -14.177 -0.445 1.00 73.88 79 ASP A O 1
ATOM 599 N N . PHE A 1 80 ? -17.690 -12.521 -1.964 1.00 74.69 80 PHE A N 1
ATOM 600 C CA . PHE A 1 80 ? -17.794 -11.437 -0.971 1.00 74.69 80 PHE A CA 1
ATOM 601 C C . PHE A 1 80 ? -18.945 -10.455 -1.210 1.00 74.69 80 PHE A C 1
ATOM 603 O O . PHE A 1 80 ? -19.003 -9.409 -0.555 1.00 74.69 80 PHE A O 1
ATOM 610 N N . TYR A 1 81 ? -19.868 -10.722 -2.139 1.00 71.06 81 TYR A N 1
ATOM 611 C CA . TYR A 1 81 ? -20.967 -9.797 -2.459 1.00 71.06 81 TYR A CA 1
ATOM 612 C C . TYR A 1 81 ? -21.779 -9.376 -1.224 1.00 71.06 81 TYR A C 1
ATOM 614 O O . TYR A 1 81 ? -22.126 -8.202 -1.099 1.00 71.06 81 TYR A O 1
ATOM 622 N N . ASN A 1 82 ? -21.998 -10.290 -0.276 1.00 71.44 82 ASN A N 1
ATOM 623 C CA . ASN A 1 82 ? -22.801 -10.081 0.932 1.00 71.44 82 ASN A CA 1
ATOM 624 C C . ASN A 1 82 ? -22.014 -9.538 2.143 1.00 71.44 82 ASN A C 1
ATOM 626 O O . ASN A 1 82 ? -22.599 -9.340 3.209 1.00 71.44 82 ASN A O 1
ATOM 630 N N . TRP A 1 83 ? -20.708 -9.291 2.009 1.00 77.81 83 TRP A N 1
ATOM 631 C CA . TRP A 1 83 ? -19.914 -8.663 3.066 1.00 77.81 83 TRP A CA 1
ATOM 632 C C . TRP A 1 83 ? -20.265 -7.186 3.214 1.00 77.81 83 TRP A C 1
ATOM 634 O O . TRP A 1 83 ? -20.588 -6.517 2.225 1.00 77.81 83 TRP A O 1
ATOM 644 N N . ASN A 1 84 ? -20.106 -6.659 4.431 1.00 76.56 84 ASN A N 1
ATOM 645 C CA . ASN A 1 84 ? -20.126 -5.214 4.646 1.00 76.56 84 ASN A CA 1
ATOM 646 C C . ASN A 1 84 ? -18.903 -4.619 3.954 1.00 76.56 84 ASN A C 1
ATOM 648 O O . ASN A 1 84 ? -17.799 -5.147 4.099 1.00 76.56 84 ASN A O 1
ATOM 652 N N . LYS A 1 85 ? -19.090 -3.535 3.205 1.00 75.12 85 LYS A N 1
ATOM 653 C CA . LYS A 1 85 ? -17.990 -2.888 2.495 1.00 75.12 85 LYS A CA 1
ATOM 654 C C . LYS A 1 85 ? -17.917 -1.427 2.860 1.00 75.12 85 LYS A C 1
ATOM 656 O O . LYS A 1 85 ? -18.944 -0.749 2.931 1.00 75.12 85 LYS A O 1
ATOM 661 N N . VAL A 1 86 ? -16.692 -0.967 3.061 1.00 75.50 86 VAL A N 1
ATOM 662 C CA . VAL A 1 86 ? -16.385 0.415 3.403 1.00 75.50 86 VAL A CA 1
ATOM 663 C C . VAL A 1 86 ? -15.328 0.925 2.445 1.00 75.50 86 VAL A C 1
ATOM 665 O O . VAL A 1 86 ? -14.294 0.286 2.262 1.00 75.50 86 VAL A O 1
ATOM 668 N N . PHE A 1 87 ? -15.586 2.087 1.865 1.00 76.12 87 PHE A N 1
ATOM 669 C CA . PHE A 1 87 ? -14.632 2.836 1.070 1.00 76.12 87 PHE A CA 1
ATOM 670 C C . PHE A 1 87 ? -14.184 4.063 1.862 1.00 76.12 87 PHE A C 1
ATOM 672 O O . PHE A 1 87 ? -14.996 4.948 2.135 1.00 76.12 87 PHE A O 1
ATOM 679 N N . ALA A 1 88 ? -12.910 4.136 2.235 1.00 76.31 88 ALA A N 1
ATOM 680 C CA . ALA A 1 88 ? -12.366 5.307 2.918 1.00 76.31 88 ALA A CA 1
ATOM 681 C C . ALA A 1 88 ? -11.740 6.274 1.915 1.00 76.31 88 ALA A C 1
ATOM 683 O O . ALA A 1 88 ? -10.808 5.917 1.193 1.00 76.31 88 ALA A O 1
ATOM 684 N N . VAL A 1 89 ? -12.230 7.516 1.896 1.00 76.69 89 VAL A N 1
ATOM 685 C CA . VAL A 1 89 ? -11.757 8.536 0.955 1.00 76.69 89 VAL A CA 1
ATOM 686 C C . VAL A 1 89 ? -10.342 8.958 1.329 1.00 76.69 89 VAL A C 1
ATOM 688 O O . VAL A 1 89 ? -10.097 9.399 2.452 1.00 76.69 89 VAL A O 1
ATOM 691 N N . TYR A 1 90 ? -9.405 8.819 0.395 1.00 75.94 90 TYR A N 1
ATOM 692 C CA . TYR A 1 90 ? -8.030 9.271 0.565 1.00 75.94 90 TYR A CA 1
ATOM 693 C C . TYR A 1 90 ? -7.926 10.784 0.337 1.00 75.94 90 TYR A C 1
ATOM 695 O O . TYR A 1 90 ? -8.217 11.262 -0.758 1.00 75.94 90 TYR A O 1
ATOM 703 N N . CYS A 1 91 ? -7.541 11.536 1.372 1.00 83.75 91 CYS A N 1
ATOM 704 C CA . CYS A 1 91 ? -7.484 13.001 1.312 1.00 83.75 91 CYS A CA 1
ATOM 705 C C . CYS A 1 91 ? -6.348 13.634 2.137 1.00 83.75 91 CYS A C 1
ATOM 707 O O . CYS A 1 91 ? -6.361 14.846 2.346 1.00 83.75 91 CYS A O 1
ATOM 709 N N . ASP A 1 92 ? -5.387 12.838 2.621 1.00 85.12 92 ASP A N 1
ATOM 710 C CA . ASP A 1 92 ? -4.287 13.304 3.478 1.00 85.12 92 ASP A CA 1
ATOM 711 C C . ASP A 1 92 ? -2.930 13.405 2.768 1.00 85.12 92 ASP A C 1
ATOM 713 O O . ASP A 1 92 ? -2.021 14.025 3.307 1.00 85.12 92 ASP A O 1
ATOM 717 N N . GLY A 1 93 ? -2.767 12.779 1.595 1.00 82.50 93 GLY A N 1
ATOM 718 C CA . GLY A 1 93 ? -1.519 12.813 0.817 1.00 82.50 93 GLY A CA 1
ATOM 719 C C . GLY A 1 93 ? -0.337 12.037 1.419 1.00 82.50 93 GLY A C 1
ATOM 720 O O . GLY A 1 93 ? 0.716 11.970 0.801 1.00 82.50 93 GLY A O 1
ATOM 721 N N . GLY A 1 94 ? -0.498 11.412 2.591 1.00 85.56 94 GLY A N 1
ATOM 722 C CA . GLY A 1 94 ? 0.594 10.846 3.387 1.00 85.56 94 GLY A CA 1
ATOM 723 C C . GLY A 1 94 ? 0.379 9.390 3.770 1.00 85.56 94 GLY A C 1
ATOM 724 O O . GLY A 1 94 ? 0.774 8.979 4.857 1.00 85.56 94 GLY A O 1
ATOM 725 N N . SER A 1 95 ? -0.322 8.630 2.926 1.00 90.62 95 SER A N 1
ATOM 726 C CA . SER A 1 95 ? -0.732 7.241 3.170 1.00 90.62 95 SER A CA 1
ATOM 727 C C . SER A 1 95 ? -1.261 6.991 4.588 1.00 90.62 95 SER A C 1
ATOM 729 O O . SER A 1 95 ? -0.945 5.963 5.194 1.00 90.62 95 SER A O 1
ATOM 731 N N . ARG A 1 96 ? -2.070 7.920 5.122 1.00 90.88 96 ARG A N 1
ATOM 732 C CA . ARG A 1 96 ? -2.655 7.872 6.473 1.00 90.88 96 ARG A CA 1
ATOM 733 C C . ARG A 1 96 ? -1.650 7.935 7.623 1.00 90.88 96 ARG A C 1
ATOM 735 O O . ARG A 1 96 ? -1.980 7.577 8.746 1.00 90.88 96 ARG A O 1
ATOM 742 N N . ASN A 1 97 ? -0.424 8.364 7.356 1.00 92.31 97 ASN A N 1
ATOM 743 C CA . ASN A 1 97 ? 0.645 8.381 8.343 1.00 92.31 97 ASN A CA 1
ATOM 744 C C . ASN A 1 97 ? 0.933 9.789 8.883 1.00 92.31 97 ASN A C 1
ATOM 746 O O . ASN A 1 97 ? 1.412 9.911 10.003 1.00 92.31 97 ASN A O 1
ATOM 750 N N . SER A 1 98 ? 0.565 10.849 8.159 1.00 93.75 98 SER A N 1
ATOM 751 C CA . SER A 1 98 ? 0.932 12.216 8.544 1.00 93.75 98 SER A CA 1
ATOM 752 C C . SER A 1 98 ? 0.379 12.637 9.906 1.00 93.75 98 SER A C 1
ATOM 754 O O . SER A 1 98 ? -0.764 12.313 10.248 1.00 93.75 98 SER A O 1
ATOM 756 N N . ASN A 1 99 ? 1.206 13.335 10.691 1.00 95.44 99 ASN A N 1
ATOM 757 C CA . ASN A 1 99 ? 0.865 13.716 12.059 1.00 95.44 99 ASN A CA 1
ATOM 758 C C . ASN A 1 99 ? 1.488 15.059 12.481 1.00 95.44 99 ASN A C 1
ATOM 760 O O . ASN A 1 99 ? 2.376 15.133 13.335 1.00 95.44 99 ASN A O 1
ATOM 764 N N . VAL A 1 100 ? 1.020 16.145 11.863 1.00 94.94 100 VAL A N 1
ATOM 765 C CA . VAL A 1 100 ? 1.372 17.520 12.248 1.00 94.94 100 VAL A CA 1
ATOM 766 C C . VAL A 1 100 ? 0.249 18.114 13.103 1.00 94.94 100 VAL A C 1
ATOM 768 O O . VAL A 1 100 ? -0.925 18.046 12.739 1.00 94.94 100 VAL A O 1
ATOM 771 N N . GLU A 1 101 ? 0.595 18.699 14.255 1.00 88.88 101 GLU A N 1
ATOM 772 C CA . GLU A 1 101 ? -0.382 19.197 15.239 1.00 88.88 101 GLU A CA 1
ATOM 773 C C . GLU A 1 101 ? -1.293 20.310 14.700 1.00 88.88 101 GLU A C 1
ATOM 775 O O . GLU A 1 101 ? -2.483 20.323 15.011 1.00 88.88 101 GLU A O 1
ATOM 780 N N . GLY A 1 102 ? -0.758 21.207 13.869 1.00 88.19 102 GLY A N 1
ATOM 781 C CA . GLY A 1 102 ? -1.480 22.345 13.299 1.00 88.19 102 GLY A CA 1
ATOM 782 C C . GLY A 1 102 ? -1.341 22.455 11.777 1.00 88.19 102 GLY A C 1
ATOM 783 O O . GLY A 1 102 ? -0.602 21.682 11.162 1.00 88.19 102 GLY A O 1
ATOM 784 N N . PRO A 1 103 ? -2.053 23.408 11.151 1.00 92.12 103 PRO A N 1
ATOM 785 C CA . PRO A 1 103 ? -1.911 23.672 9.727 1.00 92.12 103 PRO A CA 1
ATOM 786 C C . PRO A 1 103 ? -0.524 24.222 9.386 1.00 92.12 103 PRO A C 1
ATOM 788 O O . PRO A 1 103 ? 0.044 25.029 10.121 1.00 92.12 103 PRO A O 1
ATOM 791 N N . VAL A 1 104 ? -0.022 23.839 8.217 1.00 91.25 104 VAL A N 1
ATOM 792 C CA . VAL A 1 104 ? 1.186 24.389 7.602 1.00 91.25 104 VAL A CA 1
ATOM 793 C C . VAL A 1 104 ? 0.777 25.440 6.572 1.00 91.25 104 VAL A C 1
ATOM 795 O O . VAL A 1 104 ? -0.075 25.184 5.721 1.00 91.25 104 VAL A O 1
ATOM 798 N N . ALA A 1 105 ? 1.375 26.629 6.641 1.00 92.62 105 ALA A N 1
ATOM 799 C CA . ALA A 1 105 ? 1.135 27.683 5.661 1.00 92.62 105 ALA A CA 1
ATOM 800 C C . ALA A 1 105 ? 1.853 27.362 4.340 1.00 92.62 105 ALA A C 1
ATOM 802 O O . ALA A 1 105 ? 3.074 27.218 4.305 1.00 92.62 105 ALA A O 1
ATOM 803 N N . VAL A 1 106 ? 1.096 27.279 3.245 1.00 85.75 106 VAL A N 1
ATOM 804 C CA . VAL A 1 106 ? 1.609 27.088 1.883 1.00 85.75 106 VAL A CA 1
ATOM 805 C C . VAL A 1 106 ? 1.057 28.212 1.010 1.00 85.75 106 VAL A C 1
ATOM 807 O O . VAL A 1 106 ? -0.084 28.173 0.543 1.00 85.75 106 VAL A O 1
ATOM 810 N N . GLY A 1 107 ? 1.862 29.261 0.830 1.00 90.06 107 GLY A N 1
ATOM 811 C CA . GLY A 1 107 ? 1.413 30.500 0.198 1.00 90.06 107 GLY A CA 1
ATOM 812 C C . GLY A 1 107 ? 0.289 31.155 1.007 1.00 90.06 107 GLY A C 1
ATOM 813 O O . GLY A 1 107 ? 0.468 31.467 2.179 1.00 90.06 107 GLY A O 1
ATOM 814 N N . ASN A 1 108 ? -0.878 31.344 0.386 1.00 91.44 108 ASN A N 1
ATOM 815 C CA . ASN A 1 108 ? -2.072 31.899 1.033 1.00 91.44 108 ASN A CA 1
ATOM 816 C C . ASN A 1 108 ? -3.049 30.830 1.559 1.00 91.44 108 ASN A C 1
ATOM 818 O O . ASN A 1 108 ? -4.195 31.154 1.870 1.00 91.44 108 ASN A O 1
ATOM 822 N N . ARG A 1 109 ? -2.633 29.558 1.610 1.00 87.94 109 ARG A N 1
ATOM 823 C CA . ARG A 1 109 ? -3.470 28.436 2.048 1.00 87.94 109 ARG A CA 1
ATOM 824 C C . ARG A 1 109 ? -2.910 27.795 3.308 1.00 87.94 109 ARG A C 1
ATOM 826 O O . ARG A 1 109 ? -1.699 27.727 3.497 1.00 87.94 109 ARG A O 1
ATOM 833 N N . SER A 1 110 ? -3.814 27.261 4.117 1.00 92.06 110 SER A N 1
ATOM 834 C CA . SER A 1 110 ? -3.490 26.364 5.223 1.00 92.06 110 SER A CA 1
ATOM 835 C C . SER A 1 110 ? -3.632 24.922 4.752 1.00 92.06 110 SER A C 1
ATOM 837 O O . SER A 1 110 ? -4.673 24.565 4.201 1.00 92.06 110 SER A O 1
ATOM 839 N N . VAL A 1 111 ? -2.599 24.108 4.964 1.00 88.88 111 VAL A N 1
ATOM 840 C CA . VAL A 1 111 ? -2.582 22.684 4.613 1.00 88.88 111 VAL A CA 1
ATOM 841 C C . VAL A 1 111 ? -2.489 21.838 5.879 1.00 88.88 111 VAL A C 1
ATOM 843 O O . VAL A 1 111 ? -1.646 22.091 6.737 1.00 88.88 111 VAL A O 1
ATOM 846 N N . TYR A 1 112 ? -3.345 20.825 6.002 1.00 91.88 112 TYR A N 1
ATOM 847 C CA . TYR A 1 112 ? -3.446 19.984 7.196 1.00 91.88 112 TYR A CA 1
ATOM 848 C C . TYR A 1 112 ? -2.897 18.575 6.947 1.00 91.88 112 TYR A C 1
ATOM 850 O O . TYR A 1 112 ? -3.489 17.773 6.228 1.00 91.88 112 TYR A O 1
ATOM 858 N N . PHE A 1 113 ? -1.787 18.234 7.599 1.00 92.94 113 PHE A N 1
ATOM 859 C CA . PHE A 1 113 ? -1.158 16.914 7.508 1.00 92.94 113 PHE A CA 1
ATOM 860 C C . PHE A 1 113 ? -1.603 16.016 8.672 1.00 92.94 113 PHE A C 1
ATOM 862 O O . PHE A 1 113 ? -0.904 15.876 9.675 1.00 92.94 113 PHE A O 1
ATOM 869 N N . ARG A 1 114 ? -2.816 15.460 8.553 1.00 93.25 114 ARG A N 1
ATOM 870 C CA . ARG A 1 114 ? -3.550 14.795 9.651 1.00 93.25 114 ARG A CA 1
ATOM 871 C C . ARG A 1 114 ? -3.886 13.324 9.398 1.00 93.25 114 ARG A C 1
ATOM 873 O O . ARG A 1 114 ? -4.796 12.785 10.022 1.00 93.25 114 ARG A O 1
ATOM 880 N N . GLY A 1 115 ? -3.178 12.662 8.489 1.00 91.38 115 GLY A N 1
ATOM 881 C CA . GLY A 1 115 ? -3.462 11.304 8.023 1.00 91.38 115 GLY A CA 1
ATOM 882 C C . GLY A 1 115 ? -3.687 10.284 9.142 1.00 91.38 115 GLY A C 1
ATOM 883 O O . GLY A 1 115 ? -4.653 9.522 9.056 1.00 91.38 115 GLY A O 1
ATOM 884 N N . HIS A 1 116 ? -2.873 10.319 10.203 1.00 93.94 116 HIS A N 1
ATOM 885 C CA . HIS A 1 116 ? -3.029 9.435 11.362 1.00 93.94 116 HIS A CA 1
ATOM 886 C C . HIS A 1 116 ? -4.361 9.668 12.090 1.00 93.94 116 HIS A C 1
ATOM 888 O O . HIS A 1 116 ? -5.105 8.724 12.351 1.00 93.94 116 HIS A O 1
ATOM 894 N N . HIS A 1 117 ? -4.718 10.929 12.349 1.00 93.12 117 HIS A N 1
ATOM 895 C CA . HIS A 1 117 ? -5.993 11.276 12.982 1.00 93.12 117 HIS A CA 1
ATOM 896 C C . HIS A 1 117 ? -7.185 10.843 12.130 1.00 93.12 117 HIS A C 1
ATOM 898 O O . HIS A 1 117 ? -8.180 10.353 12.662 1.00 93.12 117 HIS A O 1
ATOM 904 N N . ILE A 1 118 ? -7.084 10.972 10.801 1.00 89.06 118 ILE A N 1
ATOM 905 C CA . ILE A 1 118 ? -8.137 10.481 9.914 1.00 89.06 118 ILE A CA 1
ATOM 906 C C . ILE A 1 118 ? -8.253 8.953 9.997 1.00 89.06 118 ILE A C 1
ATOM 908 O O . ILE A 1 118 ? -9.369 8.432 10.044 1.00 89.06 118 ILE A O 1
ATOM 912 N N . LEU A 1 119 ? -7.134 8.220 10.003 1.00 90.12 119 LEU A N 1
ATOM 913 C CA . LEU A 1 119 ? -7.143 6.763 10.154 1.00 90.12 119 LEU A CA 1
ATOM 914 C C . LEU A 1 119 ? -7.809 6.342 11.462 1.00 90.12 119 LEU A C 1
ATOM 916 O O . LEU A 1 119 ? -8.746 5.547 11.423 1.00 90.12 119 LEU A O 1
ATOM 920 N N . LEU A 1 120 ? -7.364 6.906 12.584 1.00 92.62 120 LEU A N 1
ATOM 921 C CA . LEU A 1 120 ? -7.875 6.573 13.909 1.00 92.62 120 LEU A CA 1
ATOM 922 C C . LEU A 1 120 ? -9.385 6.822 14.001 1.00 92.62 120 LEU A C 1
ATOM 924 O O . LEU A 1 120 ? -10.140 5.893 14.279 1.00 92.62 120 LEU A O 1
ATOM 928 N N . ALA A 1 121 ? -9.839 8.022 13.632 1.00 91.25 121 ALA A N 1
ATOM 929 C CA . ALA A 1 121 ? -11.260 8.365 13.640 1.00 91.25 121 ALA A CA 1
ATOM 930 C C . ALA A 1 121 ? -12.098 7.459 12.721 1.00 91.25 121 ALA A C 1
ATOM 932 O O . ALA A 1 121 ? -13.244 7.116 13.027 1.00 91.25 121 ALA A O 1
ATOM 933 N N . THR A 1 122 ? -11.532 7.051 11.579 1.00 86.69 122 THR A N 1
ATOM 934 C CA . THR A 1 122 ? -12.189 6.098 10.677 1.00 86.69 122 THR A CA 1
ATOM 935 C C . THR A 1 122 ? -12.340 4.737 11.358 1.00 86.69 122 THR A C 1
ATOM 937 O O . THR A 1 122 ? -13.432 4.172 11.347 1.00 86.69 122 THR A O 1
ATOM 940 N N . LEU A 1 123 ? -11.278 4.216 11.977 1.00 88.88 123 LEU A N 1
ATOM 941 C CA . LEU A 1 123 ? -11.290 2.915 12.651 1.00 88.88 123 LEU A CA 1
ATOM 942 C C . LEU A 1 123 ? -12.241 2.897 13.850 1.00 88.88 123 LEU A C 1
ATOM 944 O O . LEU A 1 123 ? -13.039 1.970 13.963 1.00 88.88 123 LEU A O 1
ATOM 948 N N . GLU A 1 124 ? -12.228 3.930 14.691 1.00 89.62 124 GLU A N 1
ATOM 949 C CA . GLU A 1 124 ? -13.143 4.069 15.832 1.00 89.62 124 GLU A CA 1
ATOM 950 C C . GLU A 1 124 ? -14.610 4.051 15.387 1.00 89.62 124 GLU A C 1
ATOM 952 O O . GLU A 1 124 ? -15.432 3.303 15.927 1.00 89.62 124 GLU A O 1
ATOM 957 N N . SER A 1 125 ? -14.933 4.804 14.330 1.00 84.88 125 SER A N 1
ATOM 958 C CA . SER A 1 125 ? -16.275 4.814 13.745 1.00 84.88 125 SER A CA 1
ATOM 959 C C . SER A 1 125 ? -16.693 3.425 13.252 1.00 84.88 125 SER A C 1
ATOM 961 O O . SER A 1 125 ? -17.826 2.994 13.471 1.00 84.88 125 SER A O 1
ATOM 963 N N . LEU A 1 126 ? -15.782 2.680 12.619 1.00 83.06 126 LEU A N 1
ATOM 964 C CA . LEU A 1 126 ? -16.056 1.332 12.114 1.00 83.06 126 LEU A CA 1
ATOM 965 C C . LEU A 1 126 ? -16.178 0.280 13.218 1.00 83.06 126 LEU A C 1
ATOM 967 O O . LEU A 1 126 ? -17.044 -0.596 13.136 1.00 83.06 126 LEU A O 1
ATOM 971 N N . LEU A 1 127 ? -15.362 0.383 14.267 1.00 84.25 127 LEU A N 1
ATOM 972 C CA . LEU A 1 127 ? -15.455 -0.450 15.466 1.00 84.25 127 LEU A CA 1
ATOM 973 C C . LEU A 1 127 ? -16.830 -0.310 16.119 1.00 84.25 127 LEU A C 1
ATOM 975 O O . LEU A 1 127 ? -17.479 -1.329 16.384 1.00 84.25 127 LEU A O 1
ATOM 979 N N . ALA A 1 128 ? -17.315 0.925 16.268 1.00 84.81 128 ALA A N 1
ATOM 980 C CA . ALA A 1 128 ? -18.654 1.217 16.777 1.00 84.81 128 ALA A CA 1
ATOM 981 C C . ALA A 1 128 ? -19.776 0.742 15.832 1.00 84.81 128 ALA A C 1
ATOM 983 O O . ALA A 1 128 ? -20.859 0.373 16.281 1.00 84.81 128 ALA A O 1
ATOM 984 N N . LYS A 1 129 ? -19.524 0.710 14.516 1.00 81.81 129 LYS A N 1
ATOM 985 C CA . LYS A 1 129 ? -20.498 0.299 13.485 1.00 81.81 129 LYS A CA 1
ATOM 986 C C . LYS A 1 129 ? -20.489 -1.196 13.158 1.00 81.81 129 LYS A C 1
ATOM 988 O O . LYS A 1 129 ? -21.197 -1.621 12.245 1.00 81.81 129 LYS A O 1
ATOM 993 N N . GLY A 1 130 ? -19.744 -2.002 13.912 1.00 79.38 130 GLY A N 1
ATOM 994 C CA . GLY A 1 130 ? -19.877 -3.458 13.893 1.00 79.38 130 GLY A CA 1
ATOM 995 C C . GLY A 1 130 ? -18.607 -4.243 13.584 1.00 79.38 130 GLY A C 1
ATOM 996 O O . GLY A 1 130 ? -18.675 -5.470 13.629 1.00 79.38 130 GLY A O 1
ATOM 997 N N . VAL A 1 131 ? -17.455 -3.601 13.334 1.00 82.12 131 VAL A N 1
ATOM 998 C CA . VAL A 1 131 ? -16.171 -4.333 13.232 1.00 82.12 131 VAL A CA 1
ATOM 999 C C . VAL A 1 131 ? -15.870 -5.082 14.532 1.00 82.12 131 VAL A C 1
ATOM 1001 O O . VAL A 1 131 ? -15.416 -6.219 14.480 1.00 82.12 131 VAL A O 1
ATOM 1004 N N . SER A 1 132 ? -16.219 -4.510 15.688 1.00 84.38 132 SER A N 1
ATOM 1005 C CA . SER A 1 132 ? -16.059 -5.151 17.005 1.00 84.38 132 SER A CA 1
ATOM 1006 C C . SER A 1 132 ? -16.803 -6.489 17.153 1.00 84.38 132 SER A C 1
ATOM 1008 O O . SER A 1 132 ? -16.426 -7.315 17.979 1.00 84.38 132 SER A O 1
ATOM 1010 N N . GLN A 1 133 ? -17.834 -6.723 16.336 1.00 86.25 133 GLN A N 1
ATOM 1011 C CA . GLN A 1 133 ? -18.662 -7.935 16.339 1.00 86.25 133 GLN A CA 1
ATOM 1012 C C . GLN A 1 133 ? -18.466 -8.785 15.074 1.00 86.25 133 GLN A C 1
ATOM 1014 O O . GLN A 1 133 ? -19.219 -9.732 14.818 1.00 86.25 133 GLN A O 1
ATOM 1019 N N . ALA A 1 134 ? -17.499 -8.421 14.229 1.00 85.00 134 ALA A N 1
ATOM 1020 C CA . ALA A 1 134 ? -17.229 -9.131 12.994 1.00 85.00 134 ALA A CA 1
ATOM 1021 C C . ALA A 1 134 ? -16.455 -10.425 13.267 1.00 85.00 134 ALA A C 1
ATOM 1023 O O . ALA A 1 134 ? -15.679 -10.529 14.210 1.00 85.00 134 ALA A O 1
ATOM 1024 N N . LYS A 1 135 ? -16.614 -11.418 12.391 1.00 85.75 135 LYS A N 1
ATOM 1025 C CA . LYS A 1 135 ? -15.715 -12.585 12.385 1.00 85.75 135 LYS A CA 1
ATOM 1026 C C . LYS A 1 135 ? -14.346 -12.209 11.814 1.00 85.75 135 LYS A C 1
ATOM 1028 O O . LYS A 1 135 ? -13.314 -12.715 12.244 1.00 85.75 135 LYS A O 1
ATOM 1033 N N . ARG A 1 136 ? -14.359 -11.331 10.811 1.00 87.12 136 ARG A N 1
ATOM 1034 C CA . ARG A 1 136 ? -13.188 -10.946 10.035 1.00 87.12 136 ARG A CA 1
ATOM 1035 C C . ARG A 1 136 ? -13.274 -9.494 9.600 1.00 87.12 136 ARG A C 1
ATOM 1037 O O . ARG A 1 136 ? -14.344 -9.034 9.194 1.00 87.12 136 ARG A O 1
ATOM 1044 N N . PHE A 1 137 ? -12.126 -8.833 9.630 1.00 89.94 137 PHE A N 1
ATOM 1045 C CA . PHE A 1 137 ? -11.915 -7.488 9.132 1.00 89.94 137 PHE A CA 1
ATOM 1046 C C . PHE A 1 137 ? -10.757 -7.485 8.131 1.00 89.94 137 PHE A C 1
ATOM 1048 O O . PHE A 1 137 ? -9.596 -7.642 8.503 1.00 89.94 137 PHE A O 1
ATOM 1055 N N . VAL A 1 138 ? -11.080 -7.355 6.846 1.00 90.19 138 VAL A N 1
ATOM 1056 C CA . VAL A 1 138 ? -10.077 -7.317 5.776 1.00 90.19 138 VAL A CA 1
ATOM 1057 C C . VAL A 1 138 ? -9.767 -5.867 5.436 1.00 90.19 138 VAL A C 1
ATOM 1059 O O . VAL A 1 138 ? -10.666 -5.126 5.050 1.00 90.19 138 VAL A O 1
ATOM 1062 N N . VAL A 1 139 ? -8.503 -5.477 5.555 1.00 89.38 139 VAL A N 1
ATOM 1063 C CA . VAL A 1 139 ? -7.994 -4.144 5.234 1.00 89.38 139 VAL A CA 1
ATOM 1064 C C . VAL A 1 139 ? -7.260 -4.224 3.902 1.00 89.38 139 VAL A C 1
ATOM 1066 O O . VAL A 1 139 ? -6.162 -4.765 3.808 1.00 89.38 139 VAL A O 1
ATOM 1069 N N . GLY A 1 140 ? -7.884 -3.713 2.853 1.00 87.44 140 GLY A N 1
ATOM 1070 C CA . GLY A 1 140 ? -7.322 -3.636 1.517 1.00 87.44 140 GLY A CA 1
ATOM 1071 C C . GLY A 1 140 ? -7.083 -2.200 1.080 1.00 87.44 140 GLY A C 1
ATOM 1072 O O . GLY A 1 140 ? -7.658 -1.246 1.609 1.00 87.44 140 GLY A O 1
ATOM 1073 N N . GLY A 1 141 ? -6.251 -2.046 0.064 1.00 83.31 141 GLY A N 1
ATOM 1074 C CA . GLY A 1 141 ? -6.040 -0.754 -0.559 1.00 83.31 141 GLY A CA 1
ATOM 1075 C C . GLY A 1 141 ? -5.100 -0.837 -1.739 1.00 83.31 141 GLY A C 1
ATOM 1076 O O . GLY A 1 141 ? -4.353 -1.804 -1.866 1.00 83.31 141 GLY A O 1
ATOM 1077 N N . CYS A 1 142 ? -5.148 0.181 -2.592 1.00 85.75 142 CYS A N 1
ATOM 1078 C CA . CYS A 1 142 ? -4.325 0.255 -3.786 1.00 85.75 142 CYS A CA 1
ATOM 1079 C C . CYS A 1 142 ? -3.464 1.514 -3.821 1.00 85.75 142 CYS A C 1
ATOM 1081 O O . CYS A 1 142 ? -3.899 2.563 -3.340 1.00 85.75 142 CYS A O 1
ATOM 1083 N N . SER A 1 143 ? -2.263 1.409 -4.397 1.00 88.12 143 SER A N 1
ATOM 1084 C CA . SER A 1 143 ? -1.311 2.513 -4.533 1.00 88.12 143 SER A CA 1
ATOM 1085 C C . SER A 1 143 ? -0.930 3.066 -3.156 1.00 88.12 143 SER A C 1
ATOM 1087 O O . SER A 1 143 ? -0.572 2.290 -2.267 1.00 88.12 143 SER A O 1
ATOM 1089 N N . ALA A 1 144 ? -1.090 4.370 -2.917 1.00 85.06 144 ALA A N 1
ATOM 1090 C CA . ALA A 1 144 ? -0.964 4.981 -1.593 1.00 85.06 144 ALA A CA 1
ATOM 1091 C C . ALA A 1 144 ? -1.836 4.287 -0.526 1.00 85.06 144 ALA A C 1
ATOM 1093 O O . ALA A 1 144 ? -1.414 4.127 0.614 1.00 85.06 144 ALA A O 1
ATOM 1094 N N . GLY A 1 145 ? -3.021 3.790 -0.895 1.00 85.94 145 GLY A N 1
ATOM 1095 C CA . GLY A 1 145 ? -3.858 2.987 -0.006 1.00 85.94 145 GLY A CA 1
ATOM 1096 C C . GLY A 1 145 ? -3.320 1.573 0.242 1.00 85.94 145 GLY A C 1
ATOM 1097 O O . GLY A 1 145 ? -3.530 1.016 1.314 1.00 85.94 145 GLY A O 1
ATOM 1098 N N . GLY A 1 146 ? -2.580 0.995 -0.706 1.00 88.75 146 GLY A N 1
ATOM 1099 C CA . GLY A 1 146 ? -1.847 -0.256 -0.499 1.00 88.75 146 GLY A CA 1
ATOM 1100 C C . GLY A 1 146 ? -0.653 -0.053 0.433 1.00 88.75 146 GLY A C 1
ATOM 1101 O O . GLY A 1 146 ? -0.413 -0.877 1.312 1.00 88.75 146 GLY A O 1
ATOM 1102 N N . LEU A 1 147 ? 0.040 1.084 0.305 1.00 92.88 147 LEU A N 1
ATOM 1103 C CA . LEU A 1 147 ? 1.073 1.505 1.250 1.00 92.88 147 LEU A CA 1
ATOM 1104 C C . LEU A 1 147 ? 0.476 1.750 2.644 1.00 92.88 147 LEU A C 1
ATOM 1106 O O . LEU A 1 147 ? 1.060 1.324 3.631 1.00 92.88 147 LEU A O 1
ATOM 1110 N N . THR A 1 148 ? -0.725 2.332 2.743 1.00 93.69 148 THR A N 1
ATOM 1111 C CA . THR A 1 148 ? -1.459 2.418 4.016 1.00 93.69 148 THR A CA 1
ATOM 1112 C C . THR A 1 148 ? -1.642 1.040 4.655 1.00 93.69 148 THR A C 1
ATOM 1114 O O . THR A 1 148 ? -1.416 0.896 5.851 1.00 93.69 148 THR A O 1
ATOM 1117 N N . VAL A 1 149 ? -2.007 0.006 3.890 1.00 94.50 149 VAL A N 1
ATOM 1118 C CA . VAL A 1 149 ? -2.109 -1.347 4.459 1.00 94.50 149 VAL A CA 1
ATOM 1119 C C . VAL A 1 149 ? -0.755 -1.801 5.002 1.00 94.50 149 VAL A C 1
ATOM 1121 O O . VAL A 1 149 ? -0.693 -2.211 6.153 1.00 94.50 149 VAL A O 1
ATOM 1124 N N . TRP A 1 150 ? 0.332 -1.669 4.237 1.00 94.88 150 TRP A N 1
ATOM 1125 C CA . TRP A 1 150 ? 1.668 -2.054 4.709 1.00 94.88 150 TRP A CA 1
ATOM 1126 C C . TRP A 1 150 ? 2.061 -1.387 6.026 1.00 94.88 150 TRP A C 1
ATOM 1128 O O . TRP A 1 150 ? 2.518 -2.069 6.936 1.00 94.88 150 TRP A O 1
ATOM 1138 N N . LEU A 1 151 ? 1.866 -0.073 6.123 1.00 94.94 151 LEU A N 1
ATOM 1139 C CA . LEU A 1 151 ? 2.325 0.719 7.262 1.00 94.94 151 LEU A CA 1
ATOM 1140 C C . LEU A 1 151 ? 1.466 0.534 8.515 1.00 94.94 151 LEU A C 1
ATOM 1142 O O . LEU A 1 151 ? 1.969 0.679 9.622 1.00 94.94 151 LEU A O 1
ATOM 1146 N N . HIS A 1 152 ? 0.171 0.256 8.348 1.00 95.69 152 HIS A N 1
ATOM 1147 C CA . HIS A 1 152 ? -0.800 0.378 9.438 1.00 95.69 152 HIS A CA 1
ATOM 1148 C C . HIS A 1 152 ? -1.475 -0.935 9.829 1.00 95.69 152 HIS A C 1
ATOM 1150 O O . HIS A 1 152 ? -2.266 -0.932 10.768 1.00 95.69 152 HIS A O 1
ATOM 1156 N N . LEU A 1 153 ? -1.214 -2.056 9.146 1.00 95.75 153 LEU A N 1
ATOM 1157 C CA . LEU A 1 153 ? -1.956 -3.301 9.382 1.00 95.75 153 LEU A CA 1
ATOM 1158 C C . LEU A 1 153 ? -1.851 -3.800 10.833 1.00 95.75 153 LEU A C 1
ATOM 1160 O O . LEU A 1 153 ? -2.873 -4.146 11.426 1.00 95.75 153 LEU A O 1
ATOM 1164 N N . ASP A 1 154 ? -0.655 -3.784 11.424 1.00 96.44 154 ASP A N 1
ATOM 1165 C CA . ASP A 1 154 ? -0.459 -4.208 12.818 1.00 96.44 154 ASP A CA 1
ATOM 1166 C C . ASP A 1 154 ? -1.024 -3.208 13.830 1.00 96.44 154 ASP A C 1
ATOM 1168 O O . ASP A 1 154 ? -1.592 -3.609 14.846 1.00 96.44 154 ASP A O 1
ATOM 1172 N N . PHE A 1 155 ? -0.960 -1.910 13.523 1.00 95.88 155 PHE A N 1
ATOM 1173 C CA . PHE A 1 155 ? -1.641 -0.886 14.314 1.00 95.88 155 PHE A CA 1
ATOM 1174 C C . PHE A 1 155 ? -3.165 -1.087 14.288 1.00 95.88 155 PHE A C 1
ATOM 1176 O O . PHE A 1 155 ? -3.826 -1.048 15.318 1.00 95.88 155 PHE A O 1
ATOM 1183 N N . ILE A 1 156 ? -3.747 -1.394 13.128 1.00 95.62 156 ILE A N 1
ATOM 1184 C CA . ILE A 1 156 ? -5.174 -1.724 13.026 1.00 95.62 156 ILE A CA 1
ATOM 1185 C C . ILE A 1 156 ? -5.488 -2.983 13.837 1.00 95.62 156 ILE A C 1
ATOM 1187 O O . ILE A 1 156 ? -6.478 -3.017 14.569 1.00 95.62 156 ILE A O 1
ATOM 1191 N N . ARG A 1 157 ? -4.646 -4.018 13.738 1.00 96.00 157 ARG A N 1
ATOM 1192 C CA . ARG A 1 157 ? -4.811 -5.250 14.512 1.00 96.00 157 ARG A CA 1
ATOM 1193 C C . ARG A 1 157 ? -4.804 -4.988 16.016 1.00 96.00 157 ARG A C 1
ATOM 1195 O O . ARG A 1 157 ? -5.575 -5.654 16.706 1.00 96.00 157 ARG A O 1
ATOM 1202 N N . SER A 1 158 ? -3.987 -4.060 16.516 1.00 96.06 158 SER A N 1
ATOM 1203 C CA . SER A 1 158 ? -3.909 -3.753 17.951 1.00 96.06 158 SER A CA 1
ATOM 1204 C C . SER A 1 158 ? -5.162 -3.052 18.492 1.00 96.06 158 SER A C 1
ATOM 1206 O O . SER A 1 158 ? -5.509 -3.248 19.654 1.00 96.06 158 SER A O 1
ATOM 1208 N N . LEU A 1 159 ? -5.883 -2.304 17.648 1.00 95.25 159 LEU A N 1
ATOM 1209 C CA . LEU A 1 159 ? -7.138 -1.629 18.011 1.00 95.25 159 LEU A CA 1
ATOM 1210 C C . LEU A 1 159 ? -8.375 -2.537 17.924 1.00 95.25 159 LEU A C 1
ATOM 1212 O O . LEU A 1 159 ? -9.417 -2.246 18.512 1.00 95.25 159 LEU A O 1
ATOM 1216 N N . VAL A 1 160 ? -8.293 -3.620 17.151 1.00 92.88 160 VAL A N 1
ATOM 1217 C CA . VAL A 1 160 ? -9.423 -4.514 16.880 1.00 92.88 160 VAL A CA 1
ATOM 1218 C C . VAL A 1 160 ? -9.466 -5.655 17.913 1.00 92.88 160 VAL A C 1
ATOM 1220 O O . VAL A 1 160 ? -8.422 -6.243 18.218 1.00 92.88 160 VAL A O 1
ATOM 1223 N N . PRO A 1 161 ? -10.655 -6.034 18.434 1.00 95.88 161 PRO A N 1
ATOM 1224 C CA . PRO A 1 161 ? -10.762 -7.112 19.414 1.00 95.88 161 PRO A CA 1
ATOM 1225 C C . PRO A 1 161 ? -10.143 -8.430 18.944 1.00 95.88 161 PRO A C 1
ATOM 1227 O O . PRO A 1 161 ? -10.226 -8.795 17.773 1.00 95.88 161 PRO A O 1
ATOM 1230 N N . SER A 1 162 ? -9.551 -9.179 19.875 1.00 96.56 162 SER A N 1
ATOM 1231 C CA . SER A 1 162 ? -8.728 -10.355 19.562 1.00 96.56 162 SER A CA 1
ATOM 1232 C C . SER A 1 162 ? -9.468 -11.506 18.875 1.00 96.56 162 SER A C 1
ATOM 1234 O O . SER A 1 162 ? -8.827 -12.299 18.189 1.00 96.56 162 SER A O 1
ATOM 1236 N N . TRP A 1 163 ? -10.792 -11.590 19.029 1.00 95.56 163 TRP A N 1
ATOM 1237 C CA . TRP A 1 163 ? -11.636 -12.588 18.364 1.00 95.56 163 TRP A CA 1
ATOM 1238 C C . TRP A 1 163 ? -11.951 -12.255 16.900 1.00 95.56 163 TRP A C 1
ATOM 1240 O O . TRP A 1 163 ? -12.429 -13.123 16.170 1.00 95.56 163 TRP A O 1
ATOM 1250 N N . VAL A 1 164 ? -11.708 -11.017 16.459 1.00 93.50 164 VAL A N 1
ATOM 1251 C CA . VAL A 1 164 ? -11.900 -10.610 15.065 1.00 93.50 164 VAL A CA 1
ATOM 1252 C C . VAL A 1 164 ? -10.615 -10.904 14.299 1.00 93.50 164 VAL A C 1
ATOM 1254 O O . VAL A 1 164 ? -9.542 -10.388 14.616 1.00 93.50 164 VAL A O 1
ATOM 1257 N N . GLN A 1 165 ? -10.711 -11.708 13.244 1.00 93.12 165 GLN A N 1
ATOM 1258 C CA . GLN A 1 165 ? -9.565 -11.981 12.383 1.00 93.12 165 GLN A CA 1
ATOM 1259 C C . GLN A 1 165 ? -9.262 -10.759 11.502 1.00 93.12 165 GLN A C 1
ATOM 1261 O O . GLN A 1 165 ? -10.027 -10.464 10.583 1.00 93.12 165 GLN A O 1
ATOM 1266 N N . VAL A 1 166 ? -8.149 -10.065 11.745 1.00 95.38 166 VAL A N 1
ATOM 1267 C CA . VAL A 1 166 ? -7.684 -8.966 10.878 1.00 95.38 166 VAL A CA 1
ATOM 1268 C C . VAL A 1 166 ? -6.751 -9.512 9.801 1.00 95.38 166 VAL A C 1
ATOM 1270 O O . VAL A 1 166 ? -5.864 -10.304 10.110 1.00 95.38 166 VAL A O 1
ATOM 1273 N N . LEU A 1 167 ? -6.967 -9.108 8.547 1.00 94.81 167 LEU A N 1
ATOM 1274 C CA . LEU A 1 167 ? -6.199 -9.557 7.380 1.00 94.81 167 LEU A CA 1
ATOM 1275 C C . LEU A 1 167 ? -5.883 -8.381 6.452 1.00 94.81 167 LEU A C 1
ATOM 1277 O O . LEU A 1 167 ? -6.747 -7.538 6.221 1.00 94.81 167 LEU A O 1
ATOM 1281 N N . GLY A 1 168 ? -4.679 -8.345 5.884 1.00 95.50 168 GLY A N 1
ATOM 1282 C CA . GLY A 1 168 ? -4.250 -7.309 4.941 1.00 95.50 168 GLY A CA 1
ATOM 1283 C C . GLY A 1 168 ? -4.325 -7.744 3.478 1.00 95.50 168 GLY A C 1
ATOM 1284 O O . GLY A 1 168 ? -3.967 -8.869 3.142 1.00 95.50 168 GLY A O 1
ATOM 1285 N N . VAL A 1 169 ? -4.726 -6.841 2.586 1.00 94.69 169 VAL A N 1
ATOM 1286 C CA . VAL A 1 169 ? -4.619 -7.014 1.126 1.00 94.69 169 VAL A CA 1
ATOM 128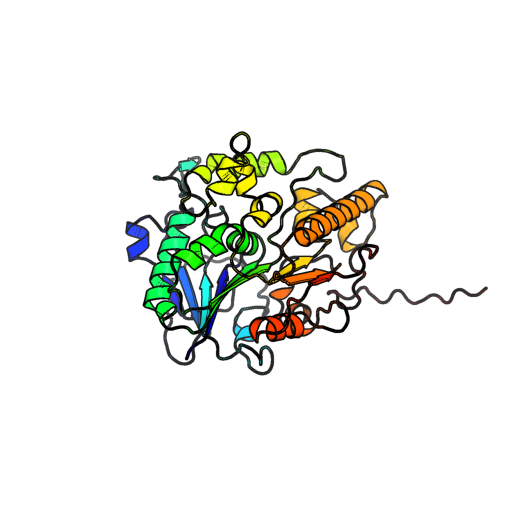7 C C . VAL A 1 169 ? -3.983 -5.756 0.517 1.00 94.69 169 VAL A C 1
ATOM 1289 O O . VAL A 1 169 ? -4.686 -4.942 -0.091 1.00 94.69 169 VAL A O 1
ATOM 1292 N N . PRO A 1 170 ? -2.671 -5.526 0.730 1.00 93.44 170 PRO A N 1
ATOM 1293 C CA . PRO A 1 170 ? -1.971 -4.401 0.123 1.00 93.44 170 PRO A CA 1
ATOM 1294 C C . PRO A 1 170 ? -1.815 -4.634 -1.382 1.00 93.44 170 PRO A C 1
ATOM 1296 O O . PRO A 1 170 ? -1.323 -5.680 -1.808 1.00 93.44 170 PRO A O 1
ATOM 1299 N N . GLN A 1 171 ? -2.207 -3.654 -2.195 1.00 89.25 171 GLN A N 1
ATOM 1300 C CA . GLN A 1 171 ? -2.138 -3.763 -3.650 1.00 89.25 171 GLN A CA 1
ATOM 1301 C C . GLN A 1 171 ? -1.340 -2.625 -4.255 1.00 89.25 171 GLN A C 1
ATOM 1303 O O . GLN A 1 171 ? -1.593 -1.463 -3.945 1.00 89.25 171 GLN A O 1
ATOM 1308 N N . CYS A 1 172 ? -0.391 -2.941 -5.135 1.00 90.62 172 CYS A N 1
ATOM 1309 C CA . CYS A 1 172 ? 0.406 -1.949 -5.873 1.00 90.62 172 CYS A CA 1
ATOM 1310 C C . CYS A 1 172 ? 1.008 -0.849 -4.965 1.00 90.62 172 CYS A C 1
ATOM 1312 O O . CYS A 1 172 ? 1.248 0.267 -5.405 1.00 90.62 172 CYS A O 1
ATOM 1314 N N . GLY A 1 173 ? 1.196 -1.150 -3.674 1.00 91.12 173 GLY A N 1
ATOM 1315 C CA . GLY A 1 173 ? 1.657 -0.216 -2.638 1.00 91.12 173 GLY A CA 1
ATOM 1316 C C . GLY A 1 173 ? 3.056 -0.547 -2.125 1.00 91.12 173 GLY A C 1
ATOM 1317 O O . GLY A 1 173 ? 3.498 -0.011 -1.114 1.00 91.12 173 GLY A O 1
ATOM 1318 N N . PHE A 1 174 ? 3.727 -1.480 -2.803 1.00 96.00 174 PHE A N 1
ATOM 1319 C CA . PHE A 1 174 ? 5.107 -1.874 -2.541 1.00 96.00 174 PHE A CA 1
ATOM 1320 C C . PHE A 1 174 ? 6.024 -1.077 -3.470 1.00 96.00 174 PHE A C 1
ATOM 1322 O O . PHE A 1 174 ? 6.435 -1.566 -4.522 1.00 96.00 174 PHE A O 1
ATOM 1329 N N . PHE A 1 175 ? 6.236 0.190 -3.116 1.00 93.75 175 PHE A N 1
ATOM 1330 C CA . PHE A 1 175 ? 7.094 1.102 -3.867 1.00 93.75 175 PHE A CA 1
ATOM 1331 C C . PHE A 1 175 ? 8.569 0.831 -3.569 1.00 93.75 175 PHE A C 1
ATOM 1333 O O . PHE A 1 175 ? 8.926 0.555 -2.420 1.00 93.75 175 PHE A O 1
ATOM 1340 N N . MET A 1 176 ? 9.406 0.917 -4.599 1.00 95.06 176 MET A N 1
ATOM 1341 C CA . MET A 1 176 ? 10.823 0.569 -4.526 1.00 95.06 176 MET A CA 1
ATOM 1342 C C . MET A 1 176 ? 11.698 1.801 -4.308 1.00 95.06 176 MET A C 1
ATOM 1344 O O . MET A 1 176 ? 11.595 2.784 -5.036 1.00 95.06 176 MET A O 1
ATOM 1348 N N . ASP A 1 177 ? 12.601 1.720 -3.340 1.00 95.38 177 ASP A N 1
ATOM 1349 C CA . ASP A 1 177 ? 13.688 2.676 -3.165 1.00 95.38 177 ASP A CA 1
ATOM 1350 C C . ASP A 1 177 ? 14.877 2.241 -4.025 1.00 95.38 177 ASP A C 1
ATOM 1352 O O . ASP A 1 177 ? 15.592 1.292 -3.687 1.00 95.38 177 ASP A O 1
ATOM 1356 N N . GLN A 1 178 ? 15.023 2.858 -5.197 1.00 94.75 178 GLN A N 1
ATOM 1357 C CA . GLN A 1 178 ? 16.085 2.532 -6.144 1.00 94.75 178 GLN A CA 1
ATOM 1358 C C . GLN A 1 178 ? 16.305 3.644 -7.183 1.00 94.75 178 GLN A C 1
ATOM 1360 O O . GLN A 1 178 ? 15.361 4.375 -7.512 1.00 94.75 178 GLN A O 1
ATOM 1365 N N . PRO A 1 179 ? 17.496 3.688 -7.809 1.00 96.56 179 PRO A N 1
ATOM 1366 C CA . PRO A 1 179 ? 17.774 4.652 -8.857 1.00 96.56 179 PRO A CA 1
ATOM 1367 C C . PRO A 1 179 ? 16.946 4.410 -10.123 1.00 96.56 179 PRO A C 1
ATOM 1369 O O . PRO A 1 179 ? 16.578 3.278 -10.471 1.00 96.56 179 PRO A O 1
ATOM 1372 N N . ASN A 1 180 ? 16.737 5.493 -10.869 1.00 96.25 180 ASN A N 1
ATOM 1373 C CA . ASN A 1 180 ? 16.044 5.492 -12.152 1.00 96.25 180 ASN A CA 1
ATOM 1374 C C . ASN A 1 180 ? 16.832 4.743 -13.256 1.00 96.25 180 ASN A C 1
ATOM 1376 O O . ASN A 1 180 ? 17.921 4.202 -13.026 1.00 96.25 180 ASN A O 1
ATOM 1380 N N . TYR A 1 181 ? 16.323 4.713 -14.498 1.00 96.94 181 TYR A N 1
ATOM 1381 C CA . TYR A 1 181 ? 17.020 3.993 -15.581 1.00 96.94 181 TYR A CA 1
ATOM 1382 C C . TYR A 1 181 ? 18.410 4.560 -15.925 1.00 96.94 181 TYR A C 1
ATOM 1384 O O . TYR A 1 181 ? 19.238 3.834 -16.473 1.00 96.94 181 TYR A O 1
ATOM 1392 N N . LYS A 1 182 ? 18.688 5.821 -15.570 1.00 96.69 182 LYS A N 1
ATOM 1393 C CA . LYS A 1 182 ? 19.982 6.499 -15.747 1.00 96.69 182 LYS A CA 1
ATOM 1394 C C . LYS A 1 182 ? 20.916 6.367 -14.537 1.00 96.69 182 LYS A C 1
ATOM 1396 O O . LYS A 1 182 ? 22.020 6.896 -14.587 1.00 96.69 182 LYS A O 1
ATOM 1401 N N . GLY A 1 183 ? 20.498 5.684 -13.470 1.00 95.88 183 GLY A N 1
ATOM 1402 C CA . GLY A 1 183 ? 21.291 5.542 -12.245 1.00 95.88 183 GLY A CA 1
ATOM 1403 C C . GLY A 1 183 ? 21.176 6.721 -11.272 1.00 95.88 183 GLY A C 1
ATOM 1404 O O . GLY A 1 183 ? 22.042 6.877 -10.421 1.00 95.88 183 GLY A O 1
ATOM 1405 N N . GLN A 1 184 ? 20.150 7.568 -11.401 1.00 95.69 184 GLN A N 1
ATOM 1406 C CA . GLN A 1 184 ? 19.945 8.730 -10.531 1.00 95.69 184 GLN A 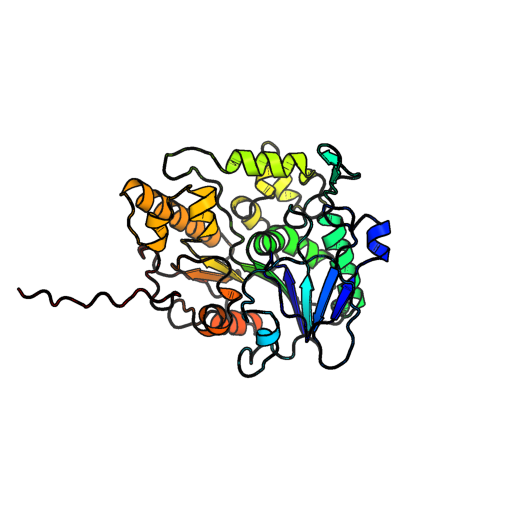CA 1
ATOM 1407 C C . GLN A 1 184 ? 18.895 8.433 -9.455 1.00 95.69 184 GLN A C 1
ATOM 1409 O O . GLN A 1 184 ? 17.815 7.927 -9.768 1.00 95.69 184 GLN A O 1
ATOM 1414 N N . GLU A 1 185 ? 19.177 8.824 -8.214 1.00 92.38 185 GLU A N 1
ATOM 1415 C CA . GLU A 1 185 ? 18.248 8.726 -7.079 1.00 92.38 185 GLU A CA 1
ATOM 1416 C C . GLU A 1 185 ? 17.212 9.860 -7.121 1.00 92.38 185 GLU A C 1
ATOM 1418 O O . GLU A 1 185 ? 17.302 10.842 -6.389 1.00 92.38 185 GLU A O 1
ATOM 1423 N N . PHE A 1 186 ? 16.246 9.766 -8.037 1.00 86.62 186 PHE A N 1
ATOM 1424 C CA . PHE A 1 186 ? 15.223 10.805 -8.213 1.00 86.62 186 PHE A CA 1
ATOM 1425 C C . PHE A 1 186 ? 14.114 10.730 -7.154 1.00 86.62 186 PHE A C 1
ATOM 1427 O O . PHE A 1 186 ? 13.611 11.750 -6.688 1.00 86.62 186 PHE A O 1
ATOM 1434 N N . TYR A 1 187 ? 13.738 9.515 -6.762 1.00 88.94 187 TYR A N 1
ATOM 1435 C CA . TYR A 1 187 ? 12.552 9.270 -5.947 1.00 88.94 187 TYR A CA 1
ATOM 1436 C C . TYR A 1 187 ? 12.834 9.261 -4.439 1.00 88.94 187 TYR A C 1
ATOM 1438 O O . TYR A 1 187 ? 12.033 9.762 -3.650 1.00 88.94 187 TYR A O 1
ATOM 1446 N N . THR A 1 188 ? 14.003 8.769 -4.026 1.00 92.88 188 THR A N 1
ATOM 1447 C CA . THR A 1 188 ? 14.425 8.740 -2.619 1.00 92.88 188 THR A CA 1
ATOM 1448 C C . THR A 1 188 ? 14.392 10.125 -1.955 1.00 92.88 188 THR A C 1
ATOM 1450 O O . THR A 1 188 ? 13.830 10.236 -0.862 1.00 92.88 188 THR A O 1
ATOM 1453 N N . PRO A 1 189 ? 14.904 11.213 -2.577 1.00 93.00 189 PRO A N 1
ATOM 1454 C CA . PRO A 1 189 ? 14.805 12.554 -1.997 1.00 93.00 189 PRO A CA 1
ATOM 1455 C C . PRO A 1 189 ? 13.358 13.026 -1.813 1.00 93.00 189 PRO A C 1
ATOM 1457 O O . PRO A 1 189 ? 13.059 13.688 -0.821 1.00 93.00 189 PRO A O 1
ATOM 1460 N N . LEU A 1 190 ? 12.448 12.656 -2.724 1.00 87.25 190 LEU A N 1
ATOM 1461 C CA . LEU A 1 190 ? 11.027 12.990 -2.610 1.00 87.25 190 LEU A CA 1
ATOM 1462 C C . LEU A 1 190 ? 10.397 12.313 -1.386 1.00 87.25 190 LEU A C 1
ATOM 1464 O O . LEU A 1 190 ? 9.692 12.970 -0.625 1.00 87.25 190 LEU A O 1
ATOM 1468 N N . TYR A 1 191 ? 10.681 11.028 -1.154 1.00 88.25 191 TYR A N 1
ATOM 1469 C CA . TYR A 1 191 ? 10.147 10.300 0.005 1.00 88.25 191 TYR A CA 1
ATOM 1470 C C . TYR A 1 191 ? 10.697 10.811 1.332 1.00 88.25 191 TYR A C 1
ATOM 1472 O O . TYR A 1 191 ? 9.934 10.944 2.289 1.00 88.25 191 TYR A O 1
ATOM 1480 N N . LYS A 1 192 ? 11.986 11.161 1.376 1.00 95.12 192 LYS A N 1
ATOM 1481 C CA . LYS A 1 192 ? 12.591 11.848 2.526 1.00 95.12 192 LYS A CA 1
ATOM 1482 C C . LYS A 1 192 ? 11.866 13.160 2.824 1.00 95.12 192 LYS A C 1
ATOM 1484 O O . LYS A 1 1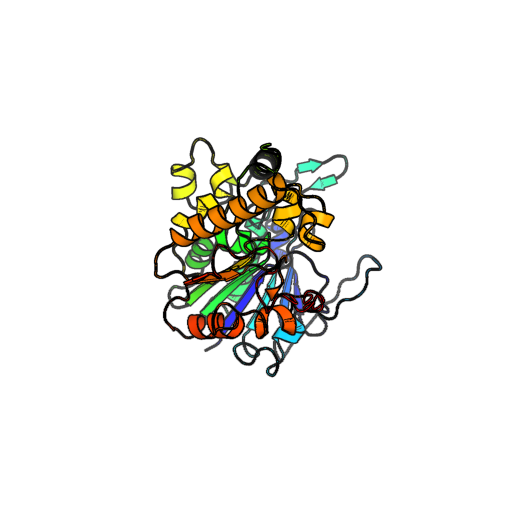92 ? 11.394 13.364 3.939 1.00 95.12 192 LYS A O 1
ATOM 1489 N N . TRP A 1 193 ? 11.681 13.993 1.799 1.00 92.25 193 TRP A N 1
ATOM 1490 C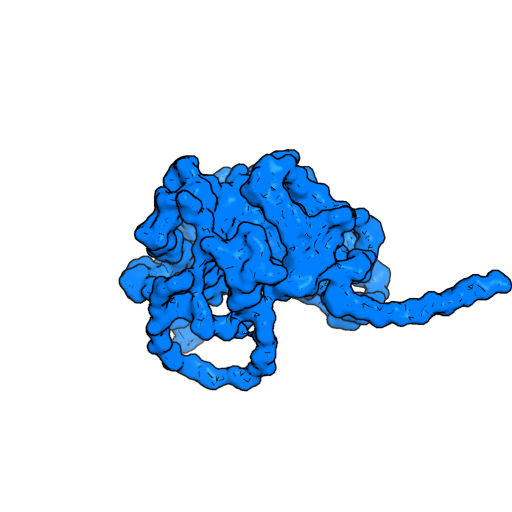 CA . TRP A 1 193 ? 10.991 15.272 1.938 1.00 92.25 193 TRP A CA 1
ATOM 1491 C C . TRP A 1 193 ? 9.536 15.114 2.404 1.00 92.25 193 TRP A C 1
ATOM 1493 O O . TRP A 1 193 ? 9.102 15.838 3.301 1.00 92.25 193 TRP A O 1
ATOM 1503 N N . VAL A 1 194 ? 8.786 14.155 1.846 1.00 89.81 194 VAL A N 1
ATOM 1504 C CA . VAL A 1 194 ? 7.411 13.836 2.272 1.00 89.81 194 VAL A CA 1
ATOM 1505 C C . VAL A 1 194 ? 7.387 13.379 3.731 1.00 89.81 194 VAL A C 1
ATOM 1507 O O . VAL A 1 194 ? 6.570 13.867 4.513 1.00 89.81 194 VAL A O 1
ATOM 1510 N N . PHE A 1 195 ? 8.289 12.470 4.110 1.00 94.00 195 PHE A N 1
ATOM 1511 C CA . PHE A 1 195 ? 8.378 11.939 5.468 1.00 94.00 195 PHE A CA 1
ATOM 1512 C C . PHE A 1 195 ? 8.591 13.045 6.508 1.00 94.00 195 PHE A C 1
ATOM 1514 O O . PHE A 1 195 ? 7.881 13.107 7.517 1.00 94.00 195 PHE A O 1
ATOM 1521 N N . GLU A 1 196 ? 9.541 13.936 6.232 1.00 94.31 196 GLU A N 1
ATOM 1522 C CA . GLU A 1 196 ? 9.901 15.057 7.098 1.00 94.31 196 GLU A CA 1
ATOM 1523 C C . GLU A 1 196 ? 8.790 16.113 7.145 1.00 94.31 196 GLU A C 1
ATOM 1525 O O . GLU A 1 196 ? 8.283 16.441 8.220 1.00 94.31 196 GLU A O 1
ATOM 1530 N N . THR A 1 197 ? 8.357 16.602 5.980 1.00 90.00 197 THR A N 1
ATOM 1531 C CA . THR A 1 197 ? 7.397 17.714 5.864 1.00 90.00 197 THR A CA 1
ATOM 1532 C C . THR A 1 197 ? 6.044 17.372 6.479 1.00 90.00 197 THR A C 1
ATOM 1534 O O . THR A 1 197 ? 5.396 18.222 7.089 1.00 90.00 197 THR A O 1
ATOM 1537 N N . MET A 1 198 ? 5.606 16.119 6.346 1.00 93.62 198 MET A N 1
ATOM 1538 C CA . MET A 1 198 ? 4.303 15.676 6.839 1.00 93.62 198 MET A CA 1
ATOM 1539 C C . MET A 1 198 ? 4.346 15.124 8.272 1.00 93.62 198 MET A C 1
ATOM 1541 O O . MET A 1 198 ? 3.342 14.592 8.755 1.00 93.62 198 MET A O 1
ATOM 1545 N N . GLY A 1 199 ? 5.487 15.238 8.961 1.00 95.50 199 GLY A N 1
ATOM 1546 C CA . GLY A 1 199 ? 5.628 14.829 10.358 1.00 95.50 199 GLY A CA 1
ATOM 1547 C C . GLY A 1 199 ? 5.375 13.338 10.589 1.00 95.50 199 GLY A C 1
ATOM 1548 O O . GLY A 1 199 ? 4.875 12.970 11.649 1.00 95.50 199 GLY A O 1
ATOM 1549 N N . MET A 1 200 ? 5.698 12.483 9.614 1.00 93.81 200 MET A N 1
ATOM 1550 C CA . MET A 1 200 ? 5.412 11.040 9.667 1.00 93.81 200 MET A CA 1
ATOM 1551 C C . MET A 1 200 ? 6.069 10.361 10.875 1.00 93.81 200 MET A C 1
ATOM 1553 O O . MET A 1 200 ? 5.484 9.478 11.490 1.00 93.81 200 MET A O 1
ATOM 1557 N N . ILE A 1 201 ? 7.256 10.824 11.286 1.00 94.44 201 ILE A N 1
ATOM 1558 C CA . ILE A 1 201 ? 7.961 10.303 12.469 1.00 94.44 201 ILE A CA 1
ATOM 1559 C C . ILE A 1 201 ? 7.147 10.425 13.767 1.00 94.44 201 ILE A C 1
ATOM 1561 O O . ILE A 1 201 ? 7.355 9.659 14.701 1.00 94.44 201 ILE A O 1
ATOM 1565 N N . LYS A 1 202 ? 6.203 11.372 13.832 1.00 93.50 202 LYS A N 1
ATOM 1566 C CA . LYS A 1 202 ? 5.329 11.576 14.993 1.00 93.50 202 LYS A CA 1
ATOM 1567 C C . LYS A 1 202 ? 4.125 10.635 14.989 1.00 93.50 202 LYS A C 1
ATOM 1569 O O . LYS A 1 202 ? 3.306 10.707 15.899 1.00 93.50 202 LYS A O 1
ATOM 1574 N N . SER A 1 203 ? 3.953 9.824 13.948 1.00 90.94 203 SER A N 1
ATOM 1575 C CA . SER A 1 203 ? 2.802 8.946 13.780 1.00 90.94 203 SER A CA 1
ATOM 1576 C C . SER A 1 203 ? 2.887 7.730 14.706 1.00 90.94 203 SER A C 1
ATOM 1578 O O . SER A 1 203 ? 3.801 6.921 14.543 1.00 90.94 203 SER A O 1
ATOM 1580 N N . PRO A 1 204 ? 1.920 7.525 15.622 1.00 87.50 204 PRO A N 1
ATOM 1581 C CA . PRO A 1 204 ? 1.891 6.356 16.507 1.00 87.50 204 PRO A CA 1
ATOM 1582 C C . PRO A 1 204 ? 1.773 5.011 15.782 1.00 87.50 204 PRO A C 1
ATOM 1584 O O . PRO A 1 204 ? 1.972 3.960 16.380 1.00 87.50 204 PRO A O 1
ATOM 1587 N N . SER A 1 205 ? 1.391 5.026 14.507 1.00 80.50 205 SER A N 1
ATOM 1588 C CA . SER A 1 205 ? 1.166 3.818 13.719 1.00 80.50 205 SER A CA 1
ATOM 1589 C C . SER A 1 205 ? 2.427 3.252 13.061 1.00 80.50 205 SER A C 1
ATOM 1591 O O . SER A 1 205 ? 2.385 2.125 12.577 1.00 80.50 205 SER A O 1
ATOM 1593 N N . LEU A 1 206 ? 3.544 3.994 13.023 1.00 88.06 206 LEU A N 1
ATOM 1594 C CA . LEU A 1 206 ? 4.815 3.421 12.573 1.00 88.06 206 LEU A CA 1
ATOM 1595 C C . LEU A 1 206 ? 5.350 2.442 13.619 1.00 88.06 206 LEU A C 1
ATOM 1597 O O . LEU A 1 206 ? 5.389 2.741 14.809 1.00 88.06 206 LEU A O 1
ATOM 1601 N N . HIS A 1 207 ? 5.794 1.272 13.164 1.00 91.00 207 HIS A N 1
ATOM 1602 C CA . HIS A 1 207 ? 6.304 0.236 14.052 1.00 91.00 207 HIS A CA 1
ATOM 1603 C C . HIS A 1 207 ? 7.601 0.695 14.738 1.00 91.00 207 HIS A C 1
ATOM 1605 O O . HIS A 1 207 ? 8.600 0.964 14.070 1.00 91.00 207 HIS A O 1
ATOM 1611 N N . GLU A 1 208 ? 7.618 0.706 16.072 1.00 92.38 208 GLU A N 1
ATOM 1612 C CA . GLU A 1 208 ? 8.760 1.171 16.875 1.00 92.38 208 GLU A CA 1
ATOM 1613 C C . GLU A 1 208 ? 10.058 0.442 16.504 1.00 92.38 208 GLU A C 1
ATOM 1615 O O . GLU A 1 208 ? 11.053 1.081 16.184 1.00 92.38 208 GLU A O 1
ATOM 1620 N N . ALA A 1 209 ? 10.025 -0.893 16.406 1.00 94.94 209 ALA A N 1
ATOM 1621 C CA . ALA A 1 209 ? 11.187 -1.678 15.975 1.00 94.94 209 ALA A CA 1
ATOM 1622 C C . ALA A 1 209 ? 11.736 -1.288 14.585 1.00 94.94 209 ALA A C 1
ATOM 1624 O O . ALA A 1 209 ? 12.939 -1.421 14.352 1.00 94.94 209 ALA A O 1
ATOM 1625 N N . CYS A 1 210 ? 10.893 -0.785 13.672 1.00 96.50 210 CYS A N 1
ATOM 1626 C CA . CYS A 1 210 ? 11.371 -0.233 12.406 1.00 96.50 210 CYS A CA 1
ATOM 1627 C C . CYS A 1 210 ? 12.169 1.046 12.646 1.00 96.50 210 CYS A C 1
ATOM 1629 O O . CYS A 1 210 ? 13.300 1.160 12.172 1.00 96.50 210 CYS A O 1
ATOM 1631 N N . LEU A 1 211 ? 11.605 1.980 13.417 1.00 95.94 211 LEU A N 1
ATOM 1632 C CA . LEU A 1 211 ? 12.253 3.249 13.746 1.00 95.94 211 LEU A CA 1
ATOM 1633 C C . LEU A 1 211 ? 13.568 3.027 14.501 1.00 95.94 211 LEU A C 1
ATOM 1635 O O . LEU A 1 211 ? 14.549 3.704 14.218 1.00 95.94 211 LEU A O 1
ATOM 1639 N N . THR A 1 212 ? 13.629 2.032 15.390 1.00 96.88 212 THR A N 1
ATOM 1640 C CA . THR A 1 212 ? 14.871 1.632 16.063 1.00 96.88 212 THR A CA 1
ATOM 1641 C C . THR A 1 212 ? 15.899 1.075 15.079 1.00 96.88 212 THR A C 1
ATOM 1643 O O . THR A 1 212 ? 17.066 1.456 15.135 1.00 96.88 212 THR A O 1
ATOM 1646 N N . LYS A 1 213 ? 15.492 0.187 14.158 1.00 97.69 213 LYS A N 1
ATOM 1647 C CA . LYS A 1 213 ? 16.405 -0.401 13.162 1.00 97.69 213 LYS A CA 1
ATOM 1648 C C . LYS A 1 213 ? 16.983 0.651 12.216 1.00 97.69 213 LYS A C 1
ATOM 1650 O O . LYS A 1 213 ? 18.139 0.539 11.818 1.00 97.69 213 LYS A O 1
ATOM 1655 N N . TYR A 1 214 ? 16.180 1.641 11.842 1.00 97.25 214 TYR A N 1
ATOM 1656 C CA . TYR A 1 214 ? 16.549 2.694 10.901 1.00 97.25 214 TYR A CA 1
ATOM 1657 C C . TYR A 1 214 ? 16.662 4.058 11.589 1.00 97.25 214 TYR A C 1
ATOM 1659 O O . TYR A 1 214 ? 16.242 5.061 11.024 1.00 97.25 214 TYR A O 1
ATOM 1667 N N . ALA A 1 215 ? 17.240 4.112 12.793 1.00 96.50 215 ALA A N 1
ATOM 1668 C CA . ALA A 1 215 ? 17.321 5.343 13.584 1.00 96.50 215 ALA A CA 1
ATOM 1669 C C . ALA A 1 215 ? 18.023 6.504 12.849 1.00 96.50 215 ALA A C 1
ATOM 1671 O O . ALA A 1 215 ? 17.638 7.658 13.015 1.00 96.50 215 ALA A O 1
ATOM 1672 N N . GLU A 1 216 ? 19.014 6.201 12.006 1.00 96.75 216 GLU A N 1
ATOM 1673 C CA . GLU A 1 216 ? 19.728 7.191 11.181 1.00 96.75 216 GLU A CA 1
ATOM 1674 C C . GLU A 1 216 ? 18.943 7.615 9.924 1.00 96.75 216 GLU A C 1
ATOM 1676 O O . GLU A 1 216 ? 19.178 8.684 9.371 1.00 96.75 216 GLU A O 1
ATOM 1681 N N . ASP A 1 217 ? 17.987 6.795 9.481 1.00 96.88 217 ASP A N 1
ATOM 1682 C CA . ASP A 1 217 ? 17.202 6.974 8.255 1.00 96.88 217 ASP A CA 1
ATOM 1683 C C . ASP A 1 217 ? 15.713 6.634 8.499 1.00 96.88 217 ASP A C 1
ATOM 1685 O O . ASP A 1 217 ? 15.162 5.729 7.858 1.00 96.88 217 ASP A O 1
ATOM 1689 N N . PRO A 1 218 ? 15.012 7.330 9.414 1.00 96.44 218 PRO A N 1
ATOM 1690 C CA . PRO A 1 218 ? 13.672 6.923 9.850 1.00 96.44 218 PRO A CA 1
ATOM 1691 C C . PRO A 1 218 ? 12.631 6.951 8.720 1.00 96.44 218 PRO A C 1
ATOM 1693 O O . PRO A 1 218 ? 11.641 6.219 8.769 1.00 96.44 218 PRO A O 1
ATOM 1696 N N . TRP A 1 219 ? 12.882 7.723 7.657 1.00 95.56 219 TRP A N 1
ATOM 1697 C CA . TRP A 1 219 ? 12.064 7.759 6.441 1.00 95.56 219 TRP A CA 1
ATOM 1698 C C . TRP A 1 219 ? 11.918 6.388 5.766 1.00 95.56 219 TRP A C 1
ATOM 1700 O O . TRP A 1 219 ? 10.905 6.138 5.112 1.00 95.56 219 TRP A O 1
ATOM 1710 N N . LYS A 1 220 ? 12.871 5.466 5.969 1.00 96.88 220 LYS A N 1
ATOM 1711 C CA . LYS A 1 220 ? 12.778 4.086 5.470 1.00 96.88 220 LYS A CA 1
ATOM 1712 C C . LYS A 1 220 ? 11.518 3.394 5.986 1.00 96.88 220 LYS A C 1
ATOM 1714 O O . LYS A 1 220 ? 10.878 2.656 5.244 1.00 96.88 220 LYS A O 1
ATOM 1719 N N . CYS A 1 221 ? 11.082 3.704 7.206 1.00 96.12 221 CYS A N 1
ATOM 1720 C CA . CYS A 1 221 ? 9.865 3.139 7.789 1.00 96.12 221 CYS A CA 1
ATOM 1721 C C . CYS A 1 221 ? 8.565 3.630 7.147 1.00 96.12 221 CYS A C 1
ATOM 1723 O O . CYS A 1 221 ? 7.506 3.109 7.474 1.00 96.12 221 CYS A O 1
ATOM 1725 N N . PHE A 1 222 ? 8.623 4.579 6.213 1.00 94.00 222 PHE A N 1
ATOM 1726 C CA . PHE A 1 222 ? 7.494 4.980 5.374 1.00 94.00 222 PHE A CA 1
ATOM 1727 C C . PHE A 1 222 ? 7.460 4.249 4.017 1.00 94.00 222 PHE A C 1
ATOM 1729 O O . PHE A 1 222 ? 6.579 4.496 3.196 1.00 94.00 222 PHE A O 1
ATOM 1736 N N . MET A 1 223 ? 8.375 3.304 3.778 1.00 94.81 223 MET A N 1
ATOM 1737 C CA . MET A 1 223 ? 8.398 2.482 2.569 1.00 94.81 223 MET A CA 1
ATOM 1738 C C . MET A 1 223 ? 8.209 1.002 2.894 1.00 94.81 223 MET A C 1
ATOM 1740 O O . MET A 1 223 ? 8.901 0.432 3.738 1.00 94.81 223 MET A O 1
ATOM 1744 N N . ALA A 1 224 ? 7.307 0.351 2.157 1.00 95.25 224 ALA A N 1
ATOM 1745 C CA . ALA A 1 224 ? 6.995 -1.066 2.337 1.00 95.25 224 ALA A CA 1
ATOM 1746 C C . ALA A 1 224 ? 8.233 -1.973 2.217 1.00 95.25 224 ALA A C 1
ATOM 1748 O O . ALA A 1 224 ? 8.343 -2.944 2.959 1.00 95.25 224 ALA A O 1
ATOM 1749 N N . GLN A 1 225 ? 9.191 -1.621 1.348 1.00 95.62 225 GLN A N 1
ATOM 1750 C CA . GLN A 1 225 ? 10.457 -2.342 1.179 1.00 95.62 225 GLN A CA 1
ATOM 1751 C C . GLN A 1 225 ? 11.212 -2.560 2.495 1.00 95.62 225 GLN A C 1
ATOM 1753 O O . GLN A 1 225 ? 11.702 -3.658 2.749 1.00 95.62 225 GLN A O 1
ATOM 1758 N N . TYR A 1 226 ? 11.282 -1.533 3.340 1.00 96.44 226 TYR A N 1
ATOM 1759 C CA . TYR A 1 226 ? 11.987 -1.595 4.619 1.00 96.44 226 TYR A CA 1
ATOM 1760 C C . TYR A 1 226 ? 11.067 -1.984 5.776 1.00 96.44 226 TYR A C 1
ATOM 1762 O O . TYR A 1 226 ? 11.533 -2.539 6.770 1.00 96.44 226 TYR A O 1
ATOM 1770 N N . PHE A 1 227 ? 9.767 -1.706 5.646 1.00 95.44 227 PHE A N 1
ATOM 1771 C CA . PHE A 1 227 ? 8.769 -1.984 6.674 1.00 95.44 227 PHE A CA 1
ATOM 1772 C C . PHE A 1 227 ? 8.328 -3.457 6.716 1.00 95.44 227 PHE A C 1
ATOM 1774 O O . PHE A 1 227 ? 7.957 -3.958 7.773 1.00 95.44 227 PHE A O 1
ATOM 1781 N N . LEU A 1 228 ? 8.405 -4.174 5.588 1.00 96.19 228 LEU A N 1
ATOM 1782 C CA . LEU A 1 228 ? 7.940 -5.559 5.434 1.00 96.19 228 LEU A CA 1
ATOM 1783 C C . LEU A 1 228 ? 8.347 -6.518 6.576 1.00 96.19 228 LEU A C 1
ATOM 1785 O O . LEU A 1 228 ? 7.476 -7.259 7.032 1.00 96.19 228 LEU A O 1
ATOM 1789 N N . PRO A 1 229 ? 9.599 -6.527 7.084 1.00 95.56 229 PRO A N 1
ATOM 1790 C CA . PRO A 1 229 ? 10.006 -7.453 8.147 1.00 95.56 229 PRO A CA 1
ATOM 1791 C C . PRO A 1 229 ? 9.284 -7.249 9.484 1.00 95.56 229 PRO A C 1
ATOM 1793 O O . PRO A 1 229 ? 9.354 -8.119 10.348 1.00 95.56 229 PRO A O 1
ATOM 1796 N N . PHE A 1 230 ? 8.629 -6.103 9.671 1.00 95.12 230 PHE A N 1
ATOM 1797 C CA . PHE A 1 230 ? 7.911 -5.753 10.895 1.00 95.12 230 PHE A CA 1
ATOM 1798 C C . PHE A 1 230 ? 6.419 -6.072 10.816 1.00 95.12 230 PHE A C 1
ATOM 1800 O O . PHE A 1 230 ? 5.727 -5.940 11.822 1.00 95.12 230 PHE A O 1
ATOM 1807 N N . VAL A 1 231 ? 5.932 -6.509 9.648 1.00 96.12 231 VAL A N 1
ATOM 1808 C CA . VAL A 1 231 ? 4.518 -6.820 9.442 1.00 96.12 231 VAL A CA 1
ATOM 1809 C C . VAL A 1 231 ? 4.207 -8.219 9.960 1.00 96.12 231 VAL A C 1
ATOM 1811 O O . VAL A 1 231 ? 4.651 -9.219 9.388 1.00 96.12 231 VAL A O 1
ATOM 1814 N N . GLN A 1 232 ? 3.430 -8.301 11.038 1.00 95.94 232 GLN A N 1
ATOM 1815 C CA . GLN A 1 232 ? 3.106 -9.573 11.699 1.00 95.94 232 GLN A CA 1
ATOM 1816 C C . GLN A 1 232 ? 1.731 -10.096 11.290 1.00 95.94 232 GLN A C 1
ATOM 1818 O O . GLN A 1 232 ? 1.538 -11.300 11.093 1.00 95.94 232 GLN A O 1
ATOM 1823 N N . THR A 1 233 ? 0.767 -9.192 11.145 1.00 97.00 233 THR A N 1
ATOM 1824 C CA . THR A 1 233 ? -0.609 -9.523 10.781 1.00 97.00 233 THR A CA 1
ATOM 1825 C C . THR A 1 233 ? -0.653 -10.166 9.388 1.00 97.00 233 THR A C 1
ATOM 1827 O O . THR A 1 233 ? 0.004 -9.671 8.468 1.00 97.00 233 THR A O 1
ATOM 1830 N N . PRO A 1 234 ? -1.413 -11.265 9.190 1.00 97.88 234 PRO A N 1
ATOM 1831 C CA . PRO A 1 234 ? -1.422 -11.976 7.917 1.00 97.88 234 PRO A CA 1
ATOM 1832 C C . PRO A 1 234 ? -1.872 -11.099 6.746 1.00 97.88 234 PRO A C 1
ATOM 1834 O O . PRO A 1 234 ? -2.887 -10.401 6.836 1.00 97.88 234 PRO A O 1
ATOM 1837 N N . PHE A 1 235 ? -1.163 -11.193 5.623 1.00 97.19 235 PHE A N 1
ATOM 1838 C CA . PHE A 1 235 ? -1.478 -10.447 4.411 1.00 97.19 235 PHE A CA 1
ATOM 1839 C C . PHE A 1 235 ? -1.435 -11.296 3.134 1.00 97.19 235 PHE A C 1
ATOM 1841 O O . PHE A 1 235 ? -0.780 -12.339 3.053 1.00 97.19 235 PHE A O 1
ATOM 1848 N N . PHE A 1 236 ? -2.126 -10.785 2.115 1.00 96.75 236 PHE A N 1
ATOM 1849 C CA . PHE A 1 236 ? -2.088 -11.236 0.729 1.00 96.75 236 PHE A CA 1
ATOM 1850 C C . PHE A 1 236 ? -1.706 -10.050 -0.164 1.00 96.75 236 PHE A C 1
ATOM 1852 O O . PHE A 1 236 ? -2.553 -9.229 -0.518 1.00 96.75 236 PHE A O 1
ATOM 1859 N N . ALA A 1 237 ? -0.422 -9.921 -0.494 1.00 96.81 237 ALA A N 1
ATOM 1860 C CA . ALA A 1 237 ? 0.070 -8.806 -1.300 1.00 96.81 237 ALA A CA 1
ATOM 1861 C C . ALA A 1 237 ? -0.217 -9.020 -2.791 1.00 96.81 237 ALA A C 1
ATOM 1863 O O . ALA A 1 237 ? -0.051 -10.121 -3.309 1.00 96.81 237 ALA A O 1
ATOM 1864 N N . VAL A 1 238 ? -0.618 -7.967 -3.500 1.00 94.75 238 VAL A N 1
ATOM 1865 C CA . VAL A 1 238 ? -0.908 -8.028 -4.939 1.00 94.75 238 VAL A CA 1
ATOM 1866 C C . VAL A 1 238 ? -0.123 -6.941 -5.652 1.00 94.75 238 VAL A C 1
ATOM 1868 O O . VAL A 1 238 ? -0.445 -5.760 -5.538 1.00 94.75 238 VAL A O 1
ATOM 1871 N N . ASN A 1 239 ? 0.883 -7.314 -6.433 1.00 94.25 239 ASN A N 1
ATOM 1872 C CA . ASN A 1 239 ? 1.750 -6.335 -7.080 1.00 94.25 239 ASN A CA 1
ATOM 1873 C C . ASN A 1 239 ? 2.140 -6.779 -8.487 1.00 94.25 239 ASN A C 1
ATOM 1875 O O . ASN A 1 239 ? 2.506 -7.932 -8.703 1.00 94.25 239 ASN A O 1
ATOM 1879 N N . SER A 1 240 ? 2.109 -5.836 -9.428 1.00 93.69 240 SER A N 1
ATOM 1880 C CA . SER A 1 240 ? 2.792 -6.024 -10.702 1.00 93.69 240 SER A CA 1
ATOM 1881 C C . SER A 1 240 ? 4.301 -5.838 -10.522 1.00 93.69 240 SER A C 1
ATOM 1883 O O . SER A 1 240 ? 4.732 -4.935 -9.804 1.00 93.69 240 SER A O 1
ATOM 1885 N N . PHE A 1 241 ? 5.099 -6.651 -11.216 1.00 91.88 241 PHE A N 1
ATOM 1886 C CA . PHE A 1 241 ? 6.532 -6.413 -11.420 1.00 91.88 241 PHE A CA 1
ATOM 1887 C C . PHE A 1 241 ? 6.813 -5.116 -12.176 1.00 91.88 241 PHE A C 1
ATOM 1889 O O . PHE A 1 241 ? 7.829 -4.463 -11.959 1.00 91.88 241 PHE A O 1
ATOM 1896 N N . TYR A 1 242 ? 5.903 -4.774 -13.080 1.00 93.62 242 TYR A N 1
ATOM 1897 C CA . TYR A 1 242 ? 6.003 -3.668 -14.015 1.00 93.62 242 TYR A CA 1
ATOM 1898 C C . TYR A 1 242 ? 4.894 -2.664 -13.716 1.00 93.62 242 TYR A C 1
ATOM 1900 O O . TYR A 1 242 ? 4.127 -2.281 -14.594 1.00 93.62 242 TYR A O 1
ATOM 1908 N N . ASP A 1 243 ? 4.770 -2.287 -12.444 1.00 93.75 243 ASP A N 1
ATOM 1909 C CA . ASP A 1 243 ? 3.775 -1.321 -11.999 1.00 93.75 243 ASP A CA 1
ATOM 1910 C C . ASP A 1 243 ? 3.929 -0.004 -12.772 1.00 93.75 243 ASP A C 1
ATOM 1912 O O . ASP A 1 243 ? 4.965 0.654 -12.675 1.00 93.75 243 ASP A O 1
ATOM 1916 N N . SER A 1 244 ? 2.917 0.373 -13.559 1.00 91.81 244 SER A N 1
ATOM 1917 C CA . SER A 1 244 ? 3.048 1.477 -14.520 1.00 91.81 244 SER A CA 1
ATOM 1918 C C . SER A 1 244 ? 3.363 2.810 -13.843 1.00 91.81 244 SER A C 1
ATOM 1920 O O . SER A 1 244 ? 4.069 3.636 -14.418 1.00 91.81 244 SER A O 1
ATOM 1922 N N . TRP A 1 245 ? 2.903 2.997 -12.603 1.00 91.12 245 TRP A N 1
ATOM 1923 C CA . TRP A 1 245 ? 3.221 4.181 -11.817 1.00 91.12 245 TRP A CA 1
ATOM 1924 C C . TRP A 1 245 ? 4.697 4.186 -11.413 1.00 91.12 245 TRP A C 1
ATOM 1926 O O . TRP A 1 245 ? 5.375 5.191 -11.588 1.00 91.12 245 TRP A O 1
ATOM 1936 N N . GLN A 1 246 ? 5.244 3.057 -10.953 1.00 94.88 246 GLN A N 1
ATOM 1937 C CA . GLN A 1 246 ? 6.671 2.969 -10.614 1.00 94.88 246 GLN A CA 1
ATOM 1938 C C . GLN A 1 246 ? 7.587 3.104 -11.837 1.00 94.88 246 GLN A C 1
ATOM 1940 O O . GLN A 1 246 ? 8.656 3.711 -11.748 1.00 94.88 246 GLN A O 1
ATOM 1945 N N . LEU A 1 247 ? 7.176 2.572 -12.989 1.00 95.19 247 LEU A N 1
ATOM 1946 C CA . LEU A 1 247 ? 7.915 2.731 -14.244 1.00 95.19 247 LEU A CA 1
ATOM 1947 C C . LEU A 1 247 ? 8.028 4.206 -14.654 1.00 95.19 247 LEU A C 1
ATOM 1949 O O . LEU A 1 247 ? 9.097 4.652 -15.077 1.00 95.19 247 LEU A O 1
ATOM 1953 N N . GLN A 1 248 ? 6.942 4.959 -14.495 1.00 92.62 248 GLN A N 1
ATOM 1954 C CA . GLN A 1 248 ? 6.899 6.384 -14.793 1.00 92.62 248 GLN A CA 1
ATOM 1955 C C . GLN A 1 248 ? 7.624 7.211 -13.724 1.00 92.62 248 GLN A C 1
ATOM 1957 O O . GLN A 1 248 ? 8.547 7.950 -14.041 1.00 92.62 248 GLN A O 1
ATOM 1962 N N . GLU A 1 249 ? 7.244 7.080 -12.456 1.00 90.44 249 GLU A N 1
ATOM 1963 C CA . GLU A 1 249 ? 7.642 8.023 -11.406 1.00 90.44 249 GLU A CA 1
ATOM 1964 C C . GLU A 1 249 ? 8.995 7.685 -10.772 1.00 90.44 249 GLU A C 1
ATOM 1966 O O . GLU A 1 249 ? 9.777 8.581 -10.454 1.00 90.44 249 GLU A O 1
ATOM 1971 N N . ILE A 1 250 ? 9.322 6.398 -10.628 1.00 94.81 250 ILE A N 1
ATOM 1972 C CA . ILE A 1 250 ? 10.583 5.963 -10.008 1.00 94.81 250 ILE A CA 1
ATOM 1973 C C . ILE A 1 250 ? 11.639 5.746 -11.084 1.00 94.81 250 ILE A C 1
ATOM 1975 O O . ILE A 1 250 ? 12.723 6.328 -11.033 1.00 94.81 250 ILE A O 1
ATOM 1979 N N . LEU A 1 251 ? 11.324 4.929 -12.096 1.00 96.69 251 LEU A N 1
ATOM 1980 C CA . LEU A 1 251 ? 12.283 4.657 -13.160 1.00 96.69 251 LEU A CA 1
ATOM 1981 C C . LEU A 1 251 ? 12.424 5.806 -14.149 1.00 96.69 251 LEU A C 1
ATOM 1983 O O . LEU A 1 251 ? 13.439 5.811 -14.840 1.00 96.69 251 LEU A O 1
ATOM 1987 N N . GLN A 1 252 ? 11.496 6.771 -14.194 1.00 95.44 252 GLN A N 1
ATOM 1988 C CA . GLN A 1 252 ? 11.515 7.903 -15.132 1.00 95.44 252 GLN A CA 1
ATOM 1989 C C . GLN A 1 252 ? 11.530 7.441 -16.599 1.00 95.44 252 GLN A C 1
ATOM 1991 O O . GLN A 1 252 ? 12.165 8.063 -17.452 1.00 95.44 252 GLN A O 1
ATOM 1996 N N . LEU A 1 253 ? 10.884 6.307 -16.901 1.00 95.12 253 LEU A N 1
ATOM 1997 C CA . LEU A 1 253 ? 10.860 5.751 -18.252 1.00 95.12 253 LEU A CA 1
ATOM 1998 C C . LEU A 1 253 ? 9.953 6.577 -19.174 1.00 95.12 253 LEU A C 1
ATOM 2000 O O . LEU A 1 253 ? 8.865 6.979 -18.760 1.00 95.12 253 LEU A O 1
ATOM 2004 N N . PRO A 1 254 ? 10.350 6.779 -20.443 1.00 92.94 254 PRO A N 1
ATOM 2005 C CA . PRO A 1 254 ? 9.441 7.287 -21.459 1.00 92.94 254 PRO A CA 1
ATOM 2006 C C . PRO A 1 254 ? 8.231 6.365 -21.625 1.00 92.94 254 PRO A C 1
ATOM 2008 O O . PRO A 1 254 ? 8.350 5.142 -21.527 1.00 92.94 254 PRO A O 1
ATOM 2011 N N . GLU A 1 255 ? 7.076 6.957 -21.917 1.00 85.81 255 GLU A N 1
ATOM 2012 C CA . GLU A 1 255 ? 5.816 6.231 -22.095 1.00 85.81 255 GLU A CA 1
ATOM 2013 C C . GLU A 1 255 ? 5.889 5.175 -23.212 1.00 85.81 255 GLU A C 1
ATOM 2015 O O . GLU A 1 255 ? 5.372 4.065 -23.062 1.00 85.81 255 GLU A O 1
ATOM 2020 N N . ASP A 1 256 ? 6.616 5.463 -24.298 1.00 87.44 256 ASP A N 1
ATOM 2021 C CA . ASP A 1 256 ? 6.786 4.535 -25.424 1.00 87.44 256 ASP A CA 1
ATOM 2022 C C . ASP A 1 256 ? 7.470 3.215 -25.025 1.00 87.44 256 ASP A C 1
ATOM 2024 O O . ASP A 1 256 ? 7.164 2.158 -25.587 1.00 87.44 256 ASP A O 1
ATOM 2028 N N . CYS A 1 257 ? 8.339 3.251 -24.015 1.00 89.56 257 CYS A N 1
ATOM 2029 C CA . CYS A 1 257 ? 9.057 2.087 -23.536 1.00 89.56 257 CYS A CA 1
ATOM 2030 C C . CYS A 1 257 ? 8.100 1.109 -22.850 1.00 89.56 257 CYS A C 1
ATOM 2032 O O . CYS A 1 257 ? 8.082 -0.064 -23.206 1.00 89.56 257 CYS A O 1
ATOM 2034 N N . TYR A 1 258 ? 7.249 1.543 -21.920 1.00 83.56 258 TYR A N 1
ATOM 2035 C CA . TYR A 1 258 ? 6.400 0.596 -21.186 1.00 83.56 258 TYR A CA 1
ATOM 2036 C C . TYR A 1 258 ? 5.026 0.342 -21.824 1.00 83.56 258 TYR A C 1
ATOM 2038 O O . TYR A 1 258 ? 4.433 -0.703 -21.555 1.00 83.56 258 TYR A O 1
ATOM 2046 N N . ILE A 1 259 ? 4.536 1.226 -22.703 1.00 79.88 259 ILE A N 1
ATOM 2047 C CA . ILE A 1 259 ? 3.303 0.987 -23.474 1.00 79.88 259 ILE A CA 1
ATOM 2048 C C . ILE A 1 259 ? 3.595 0.180 -24.740 1.00 79.88 259 ILE A C 1
ATOM 2050 O O . ILE A 1 259 ? 3.013 -0.886 -24.950 1.00 79.88 259 ILE A O 1
ATOM 2054 N N . SER A 1 260 ? 4.517 0.668 -25.573 1.00 81.81 260 SER A N 1
ATOM 2055 C CA . SER A 1 260 ? 4.809 0.095 -26.896 1.00 81.81 260 SER A CA 1
ATOM 2056 C C . SER A 1 260 ? 5.988 -0.879 -26.886 1.00 81.81 260 SER A C 1
ATOM 2058 O O . SER A 1 260 ? 6.325 -1.440 -27.925 1.00 81.81 260 SER A O 1
ATOM 2060 N N . GLN A 1 261 ? 6.619 -1.098 -25.727 1.00 82.06 261 GLN A N 1
ATOM 2061 C CA . GLN A 1 261 ? 7.797 -1.967 -25.562 1.00 82.06 261 GLN A CA 1
ATOM 2062 C C . GLN A 1 261 ? 9.028 -1.499 -26.344 1.00 82.06 261 GLN A C 1
ATOM 2064 O O . GLN A 1 261 ? 9.991 -2.250 -26.522 1.00 82.06 261 GLN A O 1
ATOM 2069 N N . ASN A 1 262 ? 9.032 -0.231 -26.762 1.00 89.62 262 ASN A N 1
ATOM 2070 C CA . ASN A 1 262 ? 10.140 0.393 -27.465 1.00 89.62 262 ASN A CA 1
ATOM 2071 C C . ASN A 1 262 ? 11.175 0.926 -26.469 1.00 89.62 262 ASN A C 1
ATOM 2073 O O . ASN A 1 262 ? 11.315 2.123 -26.253 1.00 89.62 262 ASN A O 1
ATOM 2077 N N . CYS A 1 263 ? 11.874 0.012 -25.807 1.00 92.19 263 CYS A N 1
ATOM 2078 C CA . CYS A 1 263 ? 12.874 0.363 -24.806 1.00 92.19 263 CYS A CA 1
ATOM 2079 C C . CYS A 1 263 ? 14.303 0.229 -25.348 1.00 92.19 263 CYS A C 1
ATOM 2081 O O . CYS A 1 263 ? 14.612 -0.653 -26.157 1.00 92.19 263 CYS A O 1
ATOM 2083 N N . THR A 1 264 ? 15.227 1.018 -24.808 1.00 96.00 264 THR A N 1
ATOM 2084 C CA . THR A 1 264 ? 16.663 0.730 -24.891 1.00 96.00 264 THR A CA 1
ATOM 2085 C C . THR A 1 264 ? 17.025 -0.456 -23.989 1.00 96.00 264 THR A C 1
ATOM 2087 O O . THR A 1 264 ? 16.271 -0.841 -23.090 1.00 96.00 264 THR A O 1
ATOM 2090 N N . GLN A 1 265 ? 18.212 -1.037 -24.186 1.00 95.19 265 GLN A N 1
ATOM 2091 C CA . GLN A 1 265 ? 18.714 -2.093 -23.300 1.00 95.19 265 GLN A CA 1
ATOM 2092 C C . GLN A 1 265 ? 18.839 -1.608 -21.846 1.00 95.19 265 GLN A C 1
ATOM 2094 O O . GLN A 1 265 ? 18.491 -2.341 -20.925 1.00 95.19 265 GLN A O 1
ATOM 2099 N N . GLN A 1 266 ? 19.273 -0.360 -21.641 1.00 96.69 266 GLN A N 1
ATOM 2100 C CA . GLN A 1 266 ? 19.394 0.245 -20.314 1.00 96.69 266 GLN A CA 1
ATOM 2101 C C . GLN A 1 266 ? 18.031 0.376 -19.617 1.00 96.69 266 GLN A C 1
ATOM 2103 O O . GLN A 1 266 ? 17.909 0.063 -18.433 1.00 96.69 266 GLN A O 1
ATOM 2108 N N . GLN A 1 267 ? 17.002 0.803 -20.353 1.00 96.38 267 GLN A N 1
ATOM 2109 C CA . GLN A 1 267 ? 15.637 0.916 -19.839 1.00 96.38 267 GLN A CA 1
ATOM 2110 C C . GLN A 1 267 ? 15.066 -0.455 -19.461 1.00 96.38 267 GLN A C 1
ATOM 2112 O O . GLN A 1 267 ? 14.598 -0.618 -18.335 1.00 96.38 267 GLN A O 1
ATOM 2117 N N . ARG A 1 268 ? 15.195 -1.467 -20.336 1.00 94.25 268 ARG A N 1
ATOM 2118 C CA . ARG A 1 268 ? 14.782 -2.851 -20.021 1.00 94.25 268 ARG A CA 1
ATOM 2119 C C . ARG A 1 268 ? 15.496 -3.395 -18.791 1.00 94.25 268 ARG A C 1
ATOM 2121 O O . ARG A 1 268 ? 14.846 -3.912 -17.888 1.00 94.25 268 ARG A O 1
ATOM 2128 N N . ALA A 1 269 ? 16.813 -3.207 -18.708 1.00 95.44 269 ALA A N 1
ATOM 2129 C CA . ALA A 1 269 ? 17.587 -3.634 -17.549 1.00 95.44 269 ALA A CA 1
ATOM 2130 C C . ALA A 1 269 ? 17.084 -2.975 -16.253 1.00 95.44 269 ALA A C 1
ATOM 2132 O O . ALA A 1 269 ? 17.023 -3.631 -15.218 1.00 95.44 269 ALA A O 1
ATOM 2133 N N . ALA A 1 270 ? 16.674 -1.703 -16.289 1.00 96.25 270 ALA A N 1
ATOM 2134 C CA . ALA A 1 270 ? 16.090 -1.033 -15.127 1.00 96.25 270 ALA A CA 1
ATOM 2135 C C . ALA A 1 270 ? 14.739 -1.630 -14.703 1.00 96.25 270 ALA A C 1
ATOM 2137 O O . ALA A 1 270 ? 14.509 -1.823 -13.507 1.00 96.25 270 ALA A O 1
ATOM 2138 N N . MET A 1 271 ? 13.882 -1.981 -15.664 1.00 95.19 271 MET A N 1
ATOM 2139 C CA . MET A 1 271 ? 12.616 -2.672 -15.392 1.00 95.19 271 MET A CA 1
ATOM 2140 C C . MET A 1 271 ? 12.852 -4.051 -14.767 1.00 95.19 271 MET A C 1
ATOM 2142 O O . MET A 1 271 ? 12.207 -4.411 -13.785 1.00 95.19 271 MET A O 1
ATOM 2146 N N . HIS A 1 272 ? 13.806 -4.816 -15.303 1.00 95.44 272 HIS A N 1
ATOM 2147 C CA . HIS A 1 272 ? 14.171 -6.133 -14.774 1.00 95.44 272 HIS A CA 1
ATOM 2148 C C . HIS A 1 272 ? 14.757 -6.040 -13.362 1.00 95.44 272 HIS A C 1
ATOM 2150 O O . HIS A 1 272 ? 14.357 -6.811 -12.496 1.00 95.44 272 HIS A O 1
ATOM 2156 N N . ARG A 1 273 ? 15.608 -5.042 -13.079 1.00 95.94 273 ARG A N 1
ATOM 2157 C CA . ARG A 1 273 ? 16.079 -4.786 -11.705 1.00 95.94 273 ARG A CA 1
ATOM 2158 C C . ARG A 1 273 ? 14.926 -4.497 -10.744 1.00 95.94 273 ARG A C 1
ATOM 2160 O O . ARG A 1 273 ? 14.915 -5.039 -9.646 1.00 95.94 273 ARG A O 1
ATOM 2167 N N . MET A 1 274 ? 13.960 -3.662 -11.142 1.00 95.69 274 MET A N 1
ATOM 2168 C CA . MET A 1 274 ? 12.789 -3.355 -10.307 1.00 95.69 274 MET A CA 1
ATOM 2169 C C . MET A 1 274 ? 11.996 -4.620 -9.959 1.00 95.69 274 MET A C 1
ATOM 2171 O O . MET A 1 274 ? 11.685 -4.847 -8.789 1.00 95.69 274 MET A O 1
ATOM 2175 N N . ARG A 1 275 ? 11.730 -5.470 -10.958 1.00 95.44 275 ARG A N 1
ATOM 2176 C CA . ARG A 1 275 ? 11.110 -6.789 -10.774 1.00 95.44 275 ARG A CA 1
ATOM 2177 C C . ARG A 1 275 ? 11.897 -7.639 -9.780 1.00 95.44 275 ARG A C 1
ATOM 2179 O O . ARG A 1 275 ? 11.318 -8.157 -8.826 1.00 95.44 275 ARG A O 1
ATOM 2186 N N . ASP A 1 276 ? 13.198 -7.801 -10.009 1.00 95.38 276 ASP A N 1
ATOM 2187 C CA . ASP A 1 276 ? 14.042 -8.687 -9.206 1.00 95.38 276 ASP A CA 1
ATOM 2188 C C . ASP A 1 276 ? 14.105 -8.221 -7.752 1.00 95.38 276 ASP A C 1
ATOM 2190 O O . ASP A 1 276 ? 13.976 -9.038 -6.837 1.00 95.38 276 ASP A O 1
ATOM 2194 N N . ASN A 1 277 ? 14.191 -6.908 -7.536 1.00 95.50 277 ASN A N 1
ATOM 2195 C CA . ASN A 1 277 ? 14.135 -6.317 -6.210 1.00 95.50 277 ASN A CA 1
ATOM 2196 C C . ASN A 1 277 ? 12.763 -6.546 -5.549 1.00 95.50 277 ASN A C 1
ATOM 2198 O O . ASN A 1 277 ? 12.716 -6.914 -4.376 1.00 95.50 277 ASN A O 1
ATOM 2202 N N . LEU A 1 278 ? 11.640 -6.368 -6.258 1.00 95.81 278 LEU A N 1
ATOM 2203 C CA . LEU A 1 278 ? 10.300 -6.596 -5.694 1.00 95.81 278 LEU A CA 1
ATOM 2204 C C . LEU A 1 278 ? 10.131 -8.057 -5.260 1.00 95.81 278 LEU A C 1
ATOM 2206 O O . LEU A 1 278 ? 9.723 -8.329 -4.128 1.00 95.81 278 LEU A O 1
ATOM 2210 N N . VAL A 1 279 ? 10.475 -9.001 -6.142 1.00 94.81 279 VAL A N 1
ATOM 2211 C CA . VAL A 1 279 ? 10.370 -10.427 -5.821 1.00 94.81 279 VAL A CA 1
ATOM 2212 C C . VAL A 1 279 ? 11.338 -10.801 -4.708 1.00 94.81 279 VAL A C 1
ATOM 2214 O O . VAL A 1 279 ? 10.957 -11.546 -3.807 1.00 94.81 279 VAL A O 1
ATOM 2217 N N . GLY A 1 280 ? 12.570 -10.289 -4.747 1.00 94.94 280 GLY A N 1
ATOM 2218 C CA . GLY A 1 280 ? 13.573 -10.498 -3.707 1.00 94.94 280 GLY A CA 1
ATOM 2219 C C . GLY A 1 280 ? 13.052 -10.083 -2.336 1.00 94.94 280 GLY A C 1
ATOM 2220 O O . GLY A 1 280 ? 13.051 -10.902 -1.421 1.00 94.94 280 GLY A O 1
ATOM 2221 N N . ASN A 1 281 ? 12.515 -8.865 -2.219 1.00 95.50 281 ASN A N 1
ATOM 2222 C CA . ASN A 1 281 ? 11.958 -8.358 -0.967 1.00 95.50 281 ASN A CA 1
ATOM 2223 C C . ASN A 1 281 ? 10.780 -9.204 -0.468 1.00 95.50 281 ASN A C 1
ATOM 2225 O O . ASN A 1 281 ? 10.830 -9.708 0.652 1.00 95.50 281 ASN A O 1
ATOM 2229 N N . LEU A 1 282 ? 9.745 -9.429 -1.284 1.00 94.81 282 LEU A N 1
ATOM 2230 C CA . LEU A 1 282 ? 8.573 -10.204 -0.850 1.00 94.81 282 LEU A CA 1
ATOM 2231 C C . LEU A 1 282 ? 8.900 -11.671 -0.548 1.00 94.81 282 LEU A C 1
ATOM 2233 O O . LEU A 1 282 ? 8.259 -12.281 0.307 1.00 94.81 282 LEU A O 1
ATOM 2237 N N . SER A 1 283 ? 9.935 -12.231 -1.178 1.00 93.25 283 SER A N 1
ATOM 2238 C CA . SER A 1 283 ? 10.407 -13.585 -0.868 1.00 93.25 283 SER A CA 1
ATOM 2239 C C . SER A 1 283 ? 10.991 -13.703 0.544 1.00 93.25 283 SER A C 1
ATOM 2241 O O . SER A 1 283 ? 10.975 -14.805 1.089 1.00 93.25 283 SER A O 1
ATOM 2243 N N . THR A 1 284 ? 11.453 -12.600 1.153 1.00 94.56 284 THR A N 1
ATOM 2244 C CA . THR A 1 284 ? 11.924 -12.578 2.554 1.00 94.56 284 THR A CA 1
ATOM 2245 C C . THR A 1 284 ? 10.790 -12.654 3.576 1.00 94.56 284 THR A C 1
ATOM 2247 O O . THR A 1 284 ? 11.036 -12.985 4.735 1.00 94.56 284 THR A O 1
ATOM 2250 N N . ALA A 1 285 ? 9.546 -12.378 3.164 1.00 94.25 285 ALA A N 1
ATOM 2251 C CA . ALA A 1 285 ? 8.398 -12.474 4.052 1.00 94.25 285 ALA A CA 1
ATOM 2252 C C . ALA A 1 285 ? 8.208 -13.925 4.533 1.00 94.25 285 ALA A C 1
ATOM 2254 O O . ALA A 1 285 ? 8.380 -14.854 3.724 1.00 94.25 285 ALA A O 1
ATOM 2255 N N . PRO A 1 286 ? 7.782 -14.135 5.798 1.00 94.56 286 PRO A N 1
ATOM 2256 C CA . PRO A 1 286 ? 7.529 -15.464 6.345 1.00 94.56 286 PRO A CA 1
ATOM 2257 C C . PRO A 1 286 ? 6.679 -16.323 5.407 1.00 94.56 286 PRO A C 1
ATOM 2259 O O . PRO A 1 286 ? 5.788 -15.818 4.724 1.00 94.56 286 PRO A O 1
ATOM 2262 N N . VAL A 1 287 ? 6.922 -17.636 5.382 1.00 94.38 287 VAL A N 1
ATOM 2263 C CA . VAL A 1 287 ? 6.197 -18.580 4.502 1.00 94.38 287 VAL A CA 1
ATOM 2264 C C . VAL A 1 287 ? 4.687 -18.615 4.758 1.00 94.38 287 VAL A C 1
ATOM 2266 O O . VAL A 1 287 ? 3.927 -19.044 3.897 1.00 94.38 287 VAL A O 1
ATOM 2269 N N . THR A 1 288 ? 4.254 -18.128 5.923 1.00 94.06 288 THR A N 1
ATOM 2270 C CA . THR A 1 288 ? 2.850 -17.946 6.306 1.00 94.06 288 THR A CA 1
ATOM 2271 C C . THR A 1 288 ? 2.160 -16.794 5.569 1.00 94.06 288 THR A C 1
ATOM 2273 O O . THR A 1 288 ? 0.932 -16.731 5.556 1.00 94.06 288 THR A O 1
ATOM 2276 N N . GLN A 1 289 ? 2.926 -15.897 4.945 1.00 96.94 289 GLN A N 1
ATOM 2277 C CA . GLN A 1 289 ? 2.415 -14.751 4.200 1.00 96.94 289 GLN A CA 1
ATOM 2278 C C . GLN A 1 289 ? 2.186 -15.093 2.728 1.00 96.94 289 GLN A C 1
ATOM 2280 O O . GLN A 1 289 ? 2.924 -15.891 2.135 1.00 96.94 289 GLN A O 1
ATOM 2285 N N . SER A 1 290 ? 1.165 -14.464 2.139 1.00 97.50 290 SER A N 1
ATOM 2286 C CA . SER A 1 290 ? 0.755 -14.690 0.751 1.00 97.50 290 SER A CA 1
ATOM 2287 C C . SER A 1 290 ? 1.085 -13.504 -0.150 1.00 97.50 290 SER A C 1
ATOM 2289 O O . SER A 1 290 ? 1.036 -12.344 0.263 1.00 97.50 290 SER A O 1
ATOM 2291 N N . PHE A 1 291 ? 1.375 -13.791 -1.414 1.00 96.25 291 PHE A N 1
ATOM 2292 C CA . PHE A 1 291 ? 1.508 -12.796 -2.466 1.00 96.25 291 PHE A CA 1
ATOM 2293 C C . PHE A 1 291 ? 1.108 -13.356 -3.833 1.00 96.25 291 PHE A C 1
ATOM 2295 O O . PHE A 1 291 ? 1.244 -14.547 -4.116 1.00 96.25 291 PHE A O 1
ATOM 2302 N N . PHE A 1 292 ? 0.625 -12.457 -4.682 1.00 96.00 292 PHE A N 1
ATOM 2303 C CA . PHE A 1 292 ? 0.244 -12.688 -6.065 1.00 96.00 292 PHE A CA 1
ATOM 2304 C C . PHE A 1 292 ? 0.976 -11.660 -6.926 1.00 96.00 292 PHE A C 1
ATOM 2306 O O . PHE A 1 292 ? 0.615 -10.477 -6.942 1.00 96.00 292 PHE A O 1
ATOM 2313 N N . LEU A 1 293 ? 2.034 -12.108 -7.601 1.00 95.50 293 LEU A N 1
ATOM 2314 C CA . LEU A 1 293 ? 2.907 -11.256 -8.397 1.00 95.50 293 LEU A CA 1
ATOM 2315 C C . LEU A 1 293 ? 2.874 -11.640 -9.874 1.00 95.50 293 LEU A C 1
ATOM 2317 O O . LEU A 1 293 ? 2.990 -12.817 -10.219 1.00 95.50 293 LEU A O 1
ATOM 2321 N N . TYR A 1 294 ? 2.715 -10.635 -10.730 1.00 94.06 294 TYR A N 1
ATOM 2322 C CA . TYR A 1 294 ? 2.415 -10.792 -12.154 1.00 94.06 294 TYR A CA 1
ATOM 2323 C C . TYR A 1 294 ? 3.149 -9.744 -13.002 1.00 94.06 294 TYR A C 1
ATOM 2325 O O . TYR A 1 294 ? 3.574 -8.705 -12.499 1.00 94.06 294 TYR A O 1
ATOM 2333 N N . SER A 1 295 ? 3.282 -9.995 -14.304 1.00 93.06 295 SER A N 1
ATOM 2334 C CA . SER A 1 295 ? 4.108 -9.203 -15.231 1.00 93.06 295 SER A CA 1
ATOM 2335 C C . SER A 1 295 ? 3.338 -8.195 -16.108 1.00 93.06 295 SER A C 1
ATOM 2337 O O . SER A 1 295 ? 3.824 -7.789 -17.162 1.00 93.06 295 SER A O 1
ATOM 2339 N N . CYS A 1 296 ? 2.145 -7.745 -15.709 1.00 90.88 296 CYS A N 1
ATOM 2340 C CA . CYS A 1 296 ? 1.371 -6.780 -16.508 1.00 90.88 296 CYS A CA 1
ATOM 2341 C C . CYS A 1 296 ? 1.745 -5.332 -16.217 1.00 90.88 296 CYS A C 1
ATOM 2343 O O . CYS A 1 296 ? 1.696 -4.910 -15.063 1.00 90.88 296 CYS A O 1
ATOM 2345 N N . VAL A 1 297 ? 1.995 -4.538 -17.256 1.00 91.19 297 VAL A N 1
ATOM 2346 C CA . VAL A 1 297 ? 2.153 -3.086 -17.140 1.00 91.19 297 VAL A CA 1
ATOM 2347 C C . VAL A 1 297 ? 0.818 -2.474 -16.748 1.00 91.19 297 VAL A C 1
ATOM 2349 O O . VAL A 1 297 ? -0.073 -2.301 -17.574 1.00 91.19 297 VAL A O 1
ATOM 2352 N N . SER A 1 298 ? 0.647 -2.232 -15.455 1.00 87.75 298 SER A N 1
ATOM 2353 C CA . SER A 1 298 ? -0.631 -1.819 -14.888 1.00 87.75 298 SER A CA 1
ATOM 2354 C C . SER A 1 298 ? -0.447 -1.234 -13.495 1.00 87.75 298 SER A C 1
ATOM 2356 O O . SER A 1 298 ? 0.564 -1.483 -12.843 1.00 87.75 298 SER A O 1
ATOM 2358 N N . HIS A 1 299 ? -1.441 -0.484 -13.032 1.00 86.81 299 HIS A N 1
ATOM 2359 C CA . HIS A 1 299 ? -1.499 0.039 -11.676 1.00 86.81 299 HIS A CA 1
ATOM 2360 C C . HIS A 1 299 ? -2.945 -0.036 -11.188 1.00 86.81 299 HIS A C 1
ATOM 2362 O O . HIS A 1 299 ? -3.863 0.378 -11.891 1.00 86.81 299 HIS A O 1
ATOM 2368 N N . CYS A 1 300 ? -3.172 -0.619 -10.010 1.00 80.81 300 CYS A N 1
ATOM 2369 C CA . CYS A 1 300 ? -4.516 -0.826 -9.457 1.00 80.81 300 CYS A CA 1
ATOM 2370 C C . CYS A 1 300 ? -5.496 -1.626 -10.328 1.00 80.81 300 CYS A C 1
ATOM 2372 O O . CYS A 1 300 ? -6.708 -1.544 -10.125 1.00 80.81 300 CYS A O 1
ATOM 2374 N N . GLN A 1 301 ? -4.991 -2.476 -11.228 1.00 71.88 301 GLN A N 1
ATOM 2375 C CA . GLN A 1 301 ? -5.820 -3.268 -12.142 1.00 71.88 301 GLN A CA 1
ATOM 2376 C C . GLN A 1 301 ? -6.833 -4.167 -11.418 1.00 71.88 301 GLN A C 1
ATOM 2378 O O . GLN A 1 301 ? -7.898 -4.436 -11.958 1.00 71.88 301 GLN A O 1
ATOM 2383 N N . PHE A 1 302 ? -6.549 -4.586 -10.179 1.00 66.38 302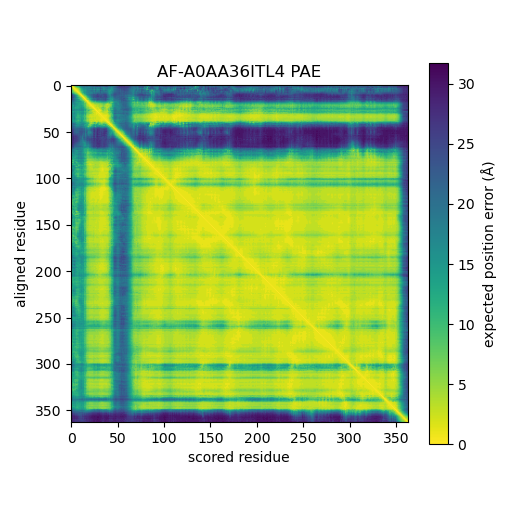 PHE A N 1
ATOM 2384 C CA . PHE A 1 302 ? -7.488 -5.331 -9.330 1.00 66.38 302 PHE A CA 1
ATOM 2385 C C . PHE A 1 302 ? -8.848 -4.638 -9.171 1.00 66.38 302 PHE A C 1
ATOM 2387 O O . PHE A 1 302 ? -9.861 -5.323 -9.064 1.00 66.38 302 PHE A O 1
ATOM 2394 N N . LEU A 1 303 ? -8.891 -3.301 -9.166 1.00 62.31 303 LEU A N 1
ATOM 2395 C CA . LEU A 1 303 ? -10.142 -2.545 -9.047 1.00 62.31 303 LEU A CA 1
ATOM 2396 C C . LEU A 1 303 ? -11.050 -2.732 -10.260 1.00 62.31 303 LEU A C 1
ATOM 2398 O O . LEU A 1 303 ? -12.272 -2.663 -10.124 1.00 62.31 303 LEU A O 1
ATOM 2402 N N . ASN A 1 304 ? -10.462 -3.036 -11.417 1.00 68.12 304 ASN A N 1
ATOM 2403 C CA . ASN A 1 304 ? -11.204 -3.491 -12.574 1.00 68.12 304 ASN A CA 1
ATOM 2404 C C . ASN A 1 304 ? -11.633 -4.944 -12.347 1.00 68.12 304 ASN A C 1
ATOM 2406 O O . ASN A 1 304 ? -10.834 -5.879 -12.436 1.00 68.12 304 ASN A O 1
ATOM 2410 N N . VAL A 1 305 ? -12.914 -5.127 -12.032 1.00 65.44 305 VAL A N 1
ATOM 2411 C CA . VAL A 1 305 ? -13.413 -6.423 -11.568 1.00 65.44 305 VAL A CA 1
ATOM 2412 C C . VAL A 1 305 ? -13.336 -7.500 -12.650 1.00 65.44 305 VAL A C 1
ATOM 2414 O O . VAL A 1 305 ? -12.959 -8.639 -12.371 1.00 65.44 305 VAL A O 1
ATOM 2417 N N . ASP A 1 306 ? -13.628 -7.134 -13.895 1.00 71.31 306 ASP A N 1
ATOM 2418 C CA . ASP A 1 306 ? -13.645 -8.076 -15.013 1.00 71.31 306 ASP A CA 1
ATOM 2419 C C . ASP A 1 306 ? -12.218 -8.421 -15.454 1.00 71.31 306 ASP A C 1
ATOM 2421 O O . ASP A 1 306 ? -11.880 -9.580 -15.650 1.00 71.31 306 ASP A O 1
ATOM 2425 N N . GLN A 1 307 ? -11.342 -7.431 -15.614 1.00 76.00 307 GLN A N 1
ATOM 2426 C CA . GLN A 1 307 ? -10.012 -7.664 -16.189 1.00 76.00 307 GLN A CA 1
ATOM 2427 C C . GLN A 1 307 ? -8.984 -8.072 -15.135 1.00 76.00 307 GLN A C 1
ATOM 2429 O O . GLN A 1 307 ? -8.177 -8.962 -15.374 1.00 76.00 307 GLN A O 1
ATOM 2434 N N . GLY A 1 308 ? -9.006 -7.420 -13.974 1.00 80.62 308 GLY A N 1
ATOM 2435 C CA . GLY A 1 308 ? -8.088 -7.696 -12.879 1.00 80.62 308 GLY A CA 1
ATOM 2436 C C . GLY A 1 308 ? -8.617 -8.799 -11.983 1.00 80.62 308 GLY A C 1
ATOM 2437 O O . GLY A 1 308 ? -8.132 -9.923 -12.026 1.00 80.62 308 GLY A O 1
ATOM 2438 N N . PHE A 1 309 ? -9.615 -8.486 -11.156 1.00 81.19 309 PHE A N 1
ATOM 2439 C CA . PHE A 1 309 ? -10.014 -9.376 -10.064 1.00 81.19 309 PHE A CA 1
ATOM 2440 C C . PHE A 1 309 ? -10.394 -10.789 -10.528 1.00 81.19 309 PHE A C 1
ATOM 2442 O O . PHE A 1 309 ? -9.951 -11.771 -9.932 1.00 81.19 309 PHE A O 1
ATOM 2449 N N . THR A 1 310 ? -11.193 -10.905 -11.590 1.00 84.38 310 THR A N 1
ATOM 2450 C CA . THR A 1 310 ? -11.724 -12.198 -12.045 1.00 84.38 310 THR A CA 1
ATOM 2451 C C . THR A 1 310 ? -10.843 -12.919 -13.065 1.00 84.38 310 THR A C 1
ATOM 2453 O O . THR A 1 310 ? -10.779 -14.146 -12.994 1.00 84.38 310 THR A O 1
ATOM 2456 N N . ASN A 1 311 ? -10.158 -12.198 -13.961 1.00 87.12 311 ASN A N 1
ATOM 2457 C CA . ASN A 1 311 ? -9.438 -12.794 -15.095 1.00 87.12 311 ASN A CA 1
ATOM 2458 C C . ASN A 1 311 ? -7.912 -12.848 -14.949 1.00 87.12 311 ASN A C 1
ATOM 2460 O O . ASN A 1 311 ? -7.306 -13.748 -15.528 1.00 87.12 311 ASN A O 1
ATOM 2464 N N . LEU A 1 312 ? -7.283 -11.934 -14.203 1.00 89.88 312 LEU A N 1
ATOM 2465 C CA . LEU A 1 312 ? -5.830 -11.953 -14.028 1.00 89.88 312 LEU A CA 1
ATOM 2466 C C . LEU A 1 312 ? -5.418 -13.241 -13.311 1.00 89.88 312 LEU A C 1
ATOM 2468 O O . LEU A 1 312 ? -5.910 -13.524 -12.214 1.00 89.88 312 LEU A O 1
ATOM 2472 N N . SER A 1 313 ? -4.502 -14.001 -13.906 1.00 92.50 313 SER A N 1
ATOM 2473 C CA . SER A 1 313 ? -4.049 -15.285 -13.368 1.00 92.50 313 SER A CA 1
ATOM 2474 C C . SER A 1 313 ? -2.537 -15.371 -13.219 1.00 92.50 313 SER A C 1
ATOM 2476 O O . SER A 1 313 ? -1.785 -14.872 -14.055 1.00 92.50 313 SER A O 1
ATOM 2478 N N . VAL A 1 314 ? -2.103 -16.082 -12.182 1.00 92.88 314 VAL A N 1
ATOM 2479 C CA . VAL A 1 314 ? -0.722 -16.536 -12.001 1.00 92.88 314 VAL A CA 1
ATOM 2480 C C . VAL A 1 314 ? -0.778 -18.047 -11.820 1.00 92.88 314 VAL A C 1
ATOM 2482 O O . VAL A 1 314 ? -1.424 -18.543 -10.895 1.00 92.88 314 VAL A O 1
ATOM 2485 N N . GLY A 1 315 ? -0.137 -18.778 -12.734 1.00 90.06 315 GLY A N 1
ATOM 2486 C CA . GLY A 1 315 ? -0.331 -20.222 -12.851 1.00 90.06 315 GLY A CA 1
ATOM 2487 C C . GLY A 1 315 ? -1.772 -20.560 -13.242 1.00 90.06 315 GLY A C 1
ATOM 2488 O O . GLY A 1 315 ? -2.351 -19.936 -14.127 1.00 90.06 315 GLY A O 1
ATOM 2489 N N . ASP A 1 316 ? -2.362 -21.532 -12.557 1.00 89.94 316 ASP A N 1
ATOM 2490 C CA . ASP A 1 316 ? -3.734 -22.008 -12.760 1.00 89.94 316 ASP A CA 1
ATOM 2491 C C . ASP A 1 316 ? -4.779 -21.245 -11.922 1.00 89.94 316 ASP A C 1
ATOM 2493 O O . ASP A 1 316 ? -5.967 -21.578 -11.940 1.00 89.94 316 ASP A O 1
ATOM 2497 N N . ARG A 1 317 ? -4.365 -20.219 -11.165 1.00 93.12 317 ARG A N 1
ATOM 2498 C CA . ARG A 1 317 ? -5.240 -19.496 -10.234 1.00 93.12 317 ARG A CA 1
ATOM 2499 C C . ARG A 1 317 ? -5.448 -18.057 -10.664 1.00 93.12 317 ARG A C 1
ATOM 2501 O O . ARG A 1 317 ? -4.502 -17.290 -10.831 1.00 93.12 317 ARG A O 1
ATOM 2508 N N . THR A 1 318 ? -6.717 -17.671 -10.761 1.00 92.94 318 THR A N 1
ATOM 2509 C CA . THR A 1 318 ? -7.100 -16.262 -10.867 1.00 92.94 318 THR A CA 1
ATOM 2510 C C . THR A 1 318 ? -6.871 -15.550 -9.540 1.00 92.94 318 THR A C 1
ATOM 2512 O O . THR A 1 318 ? -6.888 -16.175 -8.475 1.00 92.94 318 THR A O 1
ATOM 2515 N N . LEU A 1 319 ? -6.713 -14.230 -9.583 1.00 90.19 319 LEU A N 1
ATOM 2516 C CA . LEU A 1 319 ? -6.552 -13.404 -8.391 1.00 90.19 319 LEU A CA 1
ATOM 2517 C C . LEU A 1 319 ? -7.720 -13.578 -7.408 1.00 90.19 319 LEU A C 1
ATOM 2519 O O . LEU A 1 319 ? -7.489 -13.838 -6.227 1.00 90.19 319 LEU A O 1
ATOM 2523 N N . ARG A 1 320 ? -8.972 -13.547 -7.887 1.00 88.75 320 ARG A N 1
ATOM 2524 C CA . ARG A 1 320 ? -10.157 -13.867 -7.073 1.00 88.75 320 ARG A CA 1
ATOM 2525 C C . ARG A 1 320 ? -10.075 -15.262 -6.462 1.00 88.75 320 ARG A C 1
ATOM 2527 O O . ARG A 1 320 ? -10.328 -15.411 -5.270 1.00 88.75 320 ARG A O 1
ATOM 2534 N N . GLY A 1 321 ? -9.724 -16.278 -7.251 1.00 91.12 321 GLY A N 1
ATOM 2535 C CA . GLY A 1 321 ? -9.662 -17.663 -6.777 1.00 91.12 321 GLY A CA 1
ATOM 2536 C C . GLY A 1 321 ? -8.569 -17.893 -5.729 1.00 91.12 321 GLY A C 1
ATOM 2537 O O . GLY A 1 321 ? -8.780 -18.629 -4.764 1.00 91.12 321 GLY A O 1
ATOM 2538 N N . ALA A 1 322 ? -7.409 -17.257 -5.891 1.00 93.69 322 ALA A N 1
ATOM 2539 C CA . ALA A 1 322 ? -6.321 -17.307 -4.920 1.00 93.69 322 ALA A CA 1
ATOM 2540 C C . ALA A 1 322 ? -6.687 -16.557 -3.628 1.00 93.69 322 ALA A C 1
ATOM 2542 O O . ALA A 1 322 ? -6.567 -17.123 -2.540 1.00 93.69 322 ALA A O 1
ATOM 2543 N N . LEU A 1 323 ? -7.206 -15.329 -3.746 1.00 90.94 323 LEU A N 1
ATOM 2544 C CA . LEU A 1 323 ? -7.610 -14.517 -2.598 1.00 90.94 323 LEU A CA 1
ATOM 2545 C C . LEU A 1 323 ? -8.764 -15.165 -1.820 1.00 90.94 323 LEU A C 1
ATOM 2547 O O . LEU A 1 323 ? -8.709 -15.233 -0.596 1.00 90.94 323 LEU A O 1
ATOM 2551 N N . SER A 1 324 ? -9.788 -15.676 -2.512 1.00 89.56 324 SER A N 1
ATOM 2552 C CA . SER A 1 324 ? -10.916 -16.367 -1.876 1.00 89.56 324 SER A CA 1
ATOM 2553 C C . SER A 1 324 ? -10.466 -17.614 -1.130 1.00 89.56 324 SER A C 1
ATOM 2555 O O . SER A 1 324 ? -10.808 -17.769 0.040 1.00 89.56 324 SER A O 1
ATOM 2557 N N . ALA A 1 325 ? -9.633 -18.461 -1.738 1.00 92.62 325 ALA A N 1
ATOM 2558 C CA . ALA A 1 325 ? -9.114 -19.640 -1.052 1.00 92.62 325 ALA A CA 1
ATOM 2559 C C . ALA A 1 325 ? -8.323 -19.266 0.214 1.00 92.62 325 ALA A C 1
ATOM 2561 O O . ALA A 1 325 ? -8.560 -19.845 1.273 1.00 92.62 325 ALA A O 1
ATOM 2562 N N . TRP A 1 326 ? -7.438 -18.268 0.127 1.00 93.75 326 TRP A N 1
ATOM 2563 C CA . TRP A 1 326 ? -6.664 -17.788 1.275 1.00 93.75 326 TRP A CA 1
ATOM 2564 C C . TRP A 1 326 ? -7.560 -17.230 2.390 1.00 93.75 326 TRP A C 1
ATOM 2566 O O . TRP A 1 326 ? -7.422 -17.616 3.551 1.00 93.75 326 TRP A O 1
ATOM 2576 N N . LEU A 1 327 ? -8.549 -16.397 2.046 1.00 88.25 327 LEU A N 1
ATOM 2577 C CA . LEU A 1 327 ? -9.528 -15.884 3.009 1.00 88.25 327 LEU A CA 1
ATOM 2578 C C . LEU A 1 327 ? -10.333 -17.016 3.666 1.00 88.25 327 LEU A C 1
ATOM 2580 O O . LEU A 1 327 ? -10.711 -16.906 4.830 1.00 88.25 327 LEU A O 1
ATOM 2584 N N . HIS A 1 328 ? -10.570 -18.129 2.976 1.00 88.88 328 HIS A N 1
ATOM 2585 C CA . HIS A 1 328 ? -11.265 -19.295 3.526 1.00 88.88 328 HIS A CA 1
ATOM 2586 C C . HIS A 1 328 ? -10.340 -20.310 4.222 1.00 88.88 328 HIS A C 1
ATOM 2588 O O . HIS A 1 328 ? -10.786 -21.401 4.569 1.00 88.88 328 HIS A O 1
ATOM 2594 N N . GLY A 1 329 ? -9.089 -19.935 4.507 1.00 89.56 329 GLY A N 1
ATOM 2595 C CA . GLY A 1 329 ? -8.172 -20.728 5.329 1.00 89.56 329 GLY A CA 1
ATOM 2596 C C . GLY A 1 329 ? -7.353 -21.763 4.561 1.00 89.56 329 GLY A C 1
ATOM 2597 O O . GLY A 1 329 ? -6.764 -22.644 5.184 1.00 89.56 329 GLY A O 1
ATOM 2598 N N . ALA A 1 330 ? -7.293 -21.673 3.228 1.00 93.75 330 ALA A N 1
ATOM 2599 C CA . ALA A 1 330 ? -6.321 -22.442 2.460 1.00 93.75 330 ALA A CA 1
ATOM 2600 C C . ALA A 1 330 ? -4.882 -22.034 2.822 1.00 93.75 330 ALA A C 1
ATOM 2602 O O . ALA A 1 330 ? -4.636 -20.960 3.379 1.00 93.75 330 ALA A O 1
ATOM 2603 N N . ALA A 1 331 ? -3.924 -22.895 2.469 1.00 94.31 331 ALA A N 1
ATOM 2604 C CA . ALA A 1 331 ? -2.506 -22.612 2.651 1.00 94.31 331 ALA A CA 1
ATOM 2605 C C . ALA A 1 331 ? -2.094 -21.284 1.973 1.00 94.31 331 ALA A C 1
ATOM 2607 O O . ALA A 1 331 ? -2.711 -20.894 0.973 1.00 94.31 331 ALA A O 1
ATOM 2608 N N . PRO A 1 332 ? -1.051 -20.599 2.484 1.00 96.12 332 PRO A N 1
ATOM 2609 C CA . PRO A 1 332 ? -0.551 -19.363 1.896 1.00 96.12 332 PRO A CA 1
ATOM 2610 C C . PRO A 1 332 ? -0.275 -19.503 0.397 1.00 96.12 332 PRO A C 1
ATOM 2612 O O . PRO A 1 332 ? 0.395 -20.439 -0.042 1.00 96.12 332 PRO A O 1
ATOM 2615 N N . PHE A 1 333 ? -0.780 -18.559 -0.394 1.00 96.06 333 PHE A N 1
ATOM 2616 C CA . PHE A 1 333 ? -0.543 -18.520 -1.832 1.00 96.06 333 PHE A CA 1
ATOM 2617 C C . PHE A 1 333 ? 0.679 -17.648 -2.111 1.00 96.06 333 PHE A C 1
ATOM 2619 O O . PHE A 1 333 ? 0.658 -16.455 -1.831 1.00 96.06 333 PHE A O 1
ATOM 2626 N N . ARG A 1 334 ? 1.745 -18.230 -2.661 1.00 94.81 334 ARG A N 1
ATOM 2627 C CA . ARG A 1 334 ? 2.994 -17.526 -3.003 1.00 94.81 334 ARG A CA 1
ATOM 2628 C C . ARG A 1 334 ? 3.218 -17.569 -4.511 1.00 94.81 334 ARG A C 1
ATOM 2630 O O . ARG A 1 334 ? 4.203 -18.122 -4.990 1.00 94.81 334 ARG A O 1
ATOM 2637 N N . GLY A 1 335 ? 2.246 -17.047 -5.254 1.00 91.62 335 GLY A N 1
ATOM 2638 C CA . GLY A 1 335 ? 2.270 -17.043 -6.711 1.00 91.62 335 GLY A CA 1
ATOM 2639 C C . GLY A 1 335 ? 3.180 -15.945 -7.235 1.00 91.62 335 GLY A C 1
ATOM 2640 O O . GLY A 1 335 ? 2.940 -14.761 -6.999 1.00 91.62 335 GLY A O 1
ATOM 2641 N N . VAL A 1 336 ? 4.202 -16.351 -7.975 1.00 89.50 336 VAL A N 1
ATOM 2642 C CA . VAL A 1 336 ? 5.106 -15.465 -8.704 1.00 89.50 336 VAL A CA 1
ATOM 2643 C C . VAL A 1 336 ? 5.127 -15.984 -10.126 1.00 89.50 336 VAL A C 1
ATOM 2645 O O . VAL A 1 336 ? 5.476 -17.142 -10.352 1.00 89.50 336 VAL A O 1
ATOM 2648 N N . GLU A 1 337 ? 4.718 -15.158 -11.079 1.00 83.06 337 GLU A N 1
ATOM 2649 C CA . GLU A 1 337 ? 4.979 -15.465 -12.481 1.00 83.06 337 GLU A CA 1
ATOM 2650 C C . GLU A 1 337 ? 6.491 -15.603 -12.721 1.00 83.06 337 GLU A C 1
ATOM 2652 O O . GLU A 1 337 ? 7.292 -15.030 -11.979 1.00 83.06 337 GLU A O 1
ATOM 2657 N N . ALA A 1 338 ? 6.895 -16.401 -13.713 1.00 76.62 338 ALA A N 1
ATOM 2658 C CA . ALA A 1 338 ? 8.307 -16.661 -13.960 1.00 76.62 338 ALA A CA 1
ATOM 2659 C C . ALA A 1 338 ? 9.089 -15.337 -14.072 1.00 76.62 338 ALA A C 1
ATOM 2661 O O . ALA A 1 338 ? 8.649 -14.375 -14.704 1.00 76.62 338 ALA A O 1
ATOM 2662 N N . LYS A 1 339 ? 10.213 -15.252 -13.350 1.00 67.25 339 LYS A N 1
ATOM 2663 C CA . LYS A 1 339 ? 10.928 -13.982 -13.173 1.00 67.25 339 LYS A CA 1
ATOM 2664 C C . LYS A 1 339 ? 11.452 -13.453 -14.500 1.00 67.25 339 LYS A C 1
ATOM 2666 O O . LYS A 1 339 ? 11.486 -12.259 -14.688 1.00 67.25 339 LYS A O 1
ATOM 2671 N N . ASP A 1 340 ? 11.831 -14.304 -15.433 1.00 74.00 340 ASP A N 1
ATOM 2672 C CA . ASP A 1 340 ? 12.344 -13.949 -16.758 1.00 74.00 340 ASP A CA 1
ATOM 2673 C C . ASP A 1 340 ? 11.293 -13.363 -17.719 1.00 74.00 340 ASP A C 1
ATOM 2675 O O . ASP A 1 340 ? 11.634 -12.962 -18.830 1.00 74.00 340 ASP A O 1
ATOM 2679 N N . VAL A 1 341 ? 10.032 -13.255 -17.299 1.00 82.62 341 VAL A N 1
ATOM 2680 C CA . VAL A 1 341 ? 8.947 -12.752 -18.143 1.00 82.62 341 VAL A CA 1
ATOM 2681 C C . VAL A 1 341 ? 9.066 -11.244 -18.359 1.00 82.62 341 VAL A C 1
ATOM 2683 O O . VAL A 1 341 ? 9.165 -10.474 -17.407 1.00 82.62 341 VAL A O 1
ATOM 2686 N N . GLU A 1 342 ? 9.030 -10.829 -19.627 1.00 89.25 342 GLU A N 1
ATOM 2687 C CA . GLU A 1 342 ? 9.044 -9.427 -20.057 1.00 89.25 342 GLU A CA 1
ATOM 2688 C C . GLU A 1 342 ? 7.755 -8.670 -19.669 1.00 89.25 342 GLU A C 1
ATOM 2690 O O . GLU A 1 342 ? 6.727 -9.287 -19.373 1.00 89.25 342 GLU A O 1
ATOM 2695 N N . PRO A 1 343 ? 7.752 -7.323 -19.716 1.00 88.50 343 PRO A N 1
ATOM 2696 C CA . PRO A 1 343 ? 6.545 -6.528 -19.519 1.00 88.50 343 PRO A CA 1
ATOM 2697 C C . PRO A 1 343 ? 5.392 -7.002 -20.407 1.00 88.50 343 PRO A C 1
ATOM 2699 O O . PRO A 1 343 ? 5.572 -7.269 -21.597 1.00 88.50 343 PRO A O 1
ATOM 2702 N N . ASN A 1 344 ? 4.191 -7.094 -19.837 1.00 88.69 344 ASN A N 1
ATOM 2703 C CA . ASN A 1 344 ? 3.003 -7.670 -20.479 1.00 88.69 344 ASN A CA 1
ATOM 2704 C C . ASN A 1 344 ? 3.222 -9.091 -21.028 1.00 88.69 344 ASN A C 1
ATOM 2706 O O . ASN A 1 344 ? 2.658 -9.440 -22.068 1.00 88.69 344 ASN A O 1
ATOM 2710 N N . GLY A 1 345 ? 4.078 -9.884 -20.383 1.00 88.62 345 GLY A N 1
ATOM 2711 C CA . GLY A 1 345 ? 4.297 -11.280 -20.748 1.00 88.62 345 GLY A CA 1
ATOM 2712 C C . GLY A 1 345 ? 3.233 -12.225 -20.187 1.00 88.62 345 GLY A C 1
ATOM 2713 O O . GLY A 1 345 ? 3.021 -13.294 -20.756 1.00 88.62 345 GLY A O 1
ATOM 2714 N N . ASN A 1 346 ? 2.490 -11.811 -19.155 1.00 90.31 346 ASN A N 1
ATOM 2715 C CA . ASN A 1 346 ? 1.342 -12.572 -18.680 1.00 90.31 346 ASN A CA 1
ATOM 2716 C C . ASN A 1 346 ? 0.240 -12.611 -19.754 1.00 90.31 346 ASN A C 1
ATOM 2718 O O . ASN A 1 346 ? -0.236 -11.556 -20.193 1.00 90.31 346 ASN A O 1
ATOM 2722 N N . PRO A 1 347 ? -0.247 -13.800 -20.148 1.00 89.06 347 PRO A N 1
ATOM 2723 C CA . PRO A 1 347 ? -1.259 -13.929 -21.197 1.00 89.06 347 PRO A CA 1
ATOM 2724 C C . PRO A 1 347 ? -2.619 -13.322 -20.818 1.00 89.06 347 PRO A C 1
ATOM 2726 O O . PRO A 1 347 ? -3.475 -13.130 -21.686 1.00 89.06 347 PRO A O 1
ATOM 2729 N N . THR A 1 348 ? -2.836 -13.018 -19.535 1.00 90.19 348 THR A N 1
ATOM 2730 C CA . THR A 1 348 ? -4.070 -12.410 -19.019 1.00 90.19 348 THR A CA 1
ATOM 2731 C C . THR A 1 348 ? -3.992 -10.893 -18.826 1.00 90.19 348 THR A C 1
ATOM 2733 O O . THR A 1 348 ? -4.957 -10.300 -18.345 1.00 90.19 348 THR A O 1
ATOM 2736 N N . CYS A 1 349 ? -2.902 -10.233 -19.246 1.00 87.44 349 CYS A N 1
ATOM 2737 C CA . CYS A 1 349 ? -2.802 -8.772 -19.180 1.00 87.44 349 CYS A CA 1
ATOM 2738 C C . CYS A 1 349 ? -3.873 -8.044 -19.998 1.00 87.44 349 CYS A C 1
ATOM 2740 O O . CYS A 1 349 ? -4.292 -8.492 -21.070 1.00 87.44 349 CYS A O 1
ATOM 2742 N N . TRP A 1 350 ? -4.254 -6.861 -19.507 1.00 76.62 350 TRP A N 1
ATOM 2743 C CA . TRP A 1 350 ? -5.132 -5.928 -20.202 1.00 76.62 350 TRP A CA 1
ATOM 2744 C C . TRP A 1 350 ? -4.462 -4.553 -20.405 1.00 76.62 350 TRP A C 1
ATOM 2746 O O . TRP A 1 350 ? -3.834 -4.071 -19.464 1.00 76.62 350 TRP A O 1
ATOM 2756 N N . PRO A 1 351 ? -4.648 -3.888 -21.566 1.00 68.62 351 PRO A N 1
ATOM 2757 C CA . PRO A 1 351 ? -5.254 -4.430 -22.783 1.00 68.62 351 PRO A CA 1
ATOM 2758 C C . PRO A 1 351 ? -4.429 -5.605 -23.308 1.00 68.62 351 PRO A C 1
ATOM 2760 O O . PRO A 1 351 ? -3.206 -5.621 -23.177 1.00 68.62 351 PRO A O 1
ATOM 2763 N N . LYS A 1 352 ? -5.100 -6.618 -23.873 1.00 61.22 352 LYS A N 1
ATOM 2764 C CA . LYS A 1 352 ? -4.377 -7.708 -24.539 1.00 61.22 352 LYS A CA 1
ATOM 2765 C C . LYS A 1 352 ? -3.492 -7.068 -25.604 1.00 61.22 352 LYS A C 1
ATOM 2767 O O . LYS A 1 352 ? -3.994 -6.238 -26.368 1.00 61.22 352 LYS A O 1
ATOM 2772 N N . LYS A 1 353 ? -2.207 -7.445 -25.671 1.00 52.78 353 LYS A N 1
ATOM 2773 C CA . LYS A 1 353 ? -1.378 -7.093 -26.833 1.00 52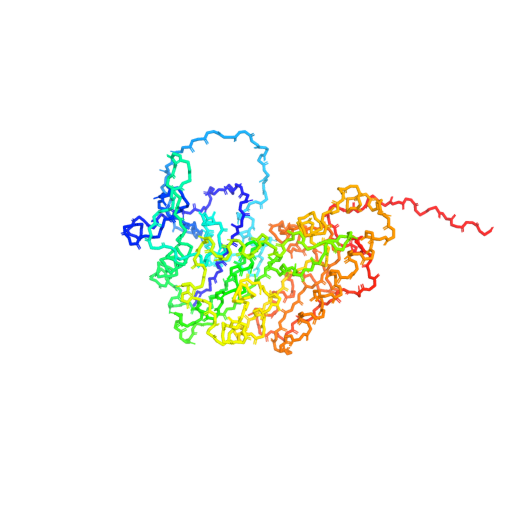.78 353 LYS A CA 1
ATOM 2774 C C . LYS A 1 353 ? -2.197 -7.431 -28.086 1.00 52.78 353 LYS A C 1
ATOM 2776 O O . LYS A 1 353 ? -2.828 -8.498 -28.099 1.00 52.78 353 LYS A O 1
ATOM 2781 N N . PRO A 1 354 ? -2.225 -6.570 -29.122 1.00 41.00 354 PRO A N 1
ATOM 2782 C CA . PRO A 1 354 ? -2.681 -7.030 -30.423 1.00 41.00 354 PRO A CA 1
ATOM 2783 C C . PRO A 1 354 ? -1.919 -8.323 -30.686 1.00 41.00 354 PRO A C 1
ATOM 2785 O O . PRO A 1 354 ? -0.704 -8.350 -30.469 1.00 41.00 354 PRO A O 1
ATOM 2788 N N . LYS A 1 355 ? -2.613 -9.407 -31.052 1.00 39.72 355 LYS A N 1
ATOM 2789 C CA . LYS A 1 355 ? -1.917 -10.589 -31.557 1.00 39.72 355 LYS A CA 1
ATOM 2790 C C . LYS A 1 355 ? -1.067 -10.068 -32.708 1.00 39.72 355 LYS A C 1
ATOM 2792 O O . LYS A 1 355 ? -1.616 -9.735 -33.754 1.00 39.72 355 LYS A O 1
ATOM 2797 N N . SER A 1 356 ? 0.237 -9.902 -32.500 1.00 42.84 356 SER A N 1
ATOM 2798 C CA . SER A 1 356 ? 1.151 -9.810 -33.619 1.00 42.84 356 SER A CA 1
ATOM 2799 C C . SER A 1 356 ? 0.878 -11.083 -34.391 1.00 42.84 356 SER A C 1
ATOM 2801 O O . SER A 1 356 ? 0.998 -12.161 -33.804 1.00 42.84 356 SER A O 1
ATOM 2803 N N . GLU A 1 357 ? 0.393 -10.960 -35.624 1.00 36.88 357 GLU A N 1
ATOM 2804 C CA . GLU A 1 357 ? 0.319 -12.085 -36.541 1.00 36.88 357 GLU A CA 1
ATOM 2805 C C . GLU A 1 357 ? 1.627 -12.854 -36.385 1.00 36.88 357 GLU A C 1
ATOM 2807 O O . GLU A 1 357 ? 2.711 -12.294 -36.580 1.00 36.88 357 GLU A O 1
ATOM 2812 N N . GLU A 1 358 ? 1.522 -14.095 -35.912 1.00 37.09 358 GLU A N 1
ATOM 2813 C CA . GLU A 1 358 ? 2.602 -15.059 -35.990 1.00 37.09 358 GLU A CA 1
ATOM 2814 C C . GLU A 1 358 ? 2.952 -15.122 -37.472 1.00 37.09 358 GLU A C 1
ATOM 2816 O O . GLU A 1 358 ? 2.280 -15.792 -38.252 1.00 37.09 358 GLU A O 1
ATOM 2821 N N . ARG A 1 359 ? 3.946 -14.341 -37.903 1.00 35.12 359 ARG A N 1
ATOM 2822 C CA . ARG A 1 359 ? 4.542 -14.555 -39.211 1.00 35.12 359 ARG A CA 1
ATOM 2823 C C . ARG A 1 359 ? 5.189 -15.929 -39.107 1.00 35.12 359 ARG A C 1
ATOM 2825 O O . ARG A 1 359 ? 6.099 -16.077 -38.286 1.00 35.12 359 ARG A O 1
ATOM 2832 N N . PRO A 1 360 ? 4.714 -16.935 -39.861 1.00 34.22 360 PRO A N 1
ATOM 2833 C CA . PRO A 1 360 ? 5.334 -18.240 -39.826 1.00 34.22 360 PRO A CA 1
ATOM 2834 C C . PRO A 1 360 ? 6.786 -18.053 -40.253 1.00 34.22 360 PRO A C 1
ATOM 2836 O O . PRO A 1 360 ? 7.069 -17.520 -41.329 1.00 34.22 360 PRO A O 1
ATOM 2839 N N . ILE A 1 361 ? 7.705 -18.453 -39.378 1.00 40.38 361 ILE A N 1
ATOM 2840 C CA . ILE A 1 361 ? 9.106 -18.621 -39.739 1.00 40.38 361 ILE A CA 1
ATOM 2841 C C . ILE A 1 361 ? 9.099 -19.717 -40.800 1.00 40.38 361 ILE A C 1
ATOM 2843 O O . ILE A 1 361 ? 8.907 -20.892 -40.497 1.00 40.38 361 ILE A O 1
ATOM 2847 N N . THR A 1 362 ? 9.203 -19.306 -42.059 1.00 33.41 362 THR A N 1
ATOM 2848 C CA . THR A 1 362 ? 9.455 -20.232 -43.157 1.00 33.41 362 THR A CA 1
ATOM 2849 C C . THR A 1 362 ? 10.968 -20.408 -43.190 1.00 33.41 362 THR A C 1
ATOM 2851 O O . THR A 1 362 ? 11.687 -19.410 -43.254 1.00 33.41 362 THR A O 1
ATOM 2854 N N . ILE A 1 363 ? 11.412 -21.654 -43.010 1.00 40.22 363 ILE A N 1
ATOM 2855 C CA . ILE A 1 363 ? 12.818 -22.085 -43.062 1.00 40.22 363 ILE A CA 1
ATOM 2856 C C . ILE A 1 363 ? 13.390 -21.824 -44.453 1.00 40.22 363 ILE A C 1
ATOM 2858 O O . ILE A 1 363 ? 12.654 -22.097 -45.431 1.00 40.22 363 ILE A O 1
#

Sequence (363 aa):
MRELLFLCLSLAAADFESWSLVLLKDAAQQGAVCLDGSPSGAGCAGARAILFRARLGQWRGRVDHSLPGRWLVQLVNPDFYNWNKVFAVYCDGGSRNSNVEGPVAVGNRSVYFRGHHILLATLESLLAKGVSQAKRFVVGGCSAGGLTVWLHLDFIRSLVPSWVQVLGVPQCGFFMDQPNYKGQEFYTPLYKWVFETMGMIKSPSLHEACLTKYAEDPWKCFMAQYFLPFVQTPFFAVNSFYDSWQLQEILQLPEDCYISQNCTQQQRAAMHRMRDNLVGNLSTAPVTQSFFLYSCVSHCQFLNVDQGFTNLSVGDRTLRGALSAWLHGAAPFRGVEAKDVEPNGNPTCWPKKPKSEERPITI

InterPro domains:
  IPR004963 Pectinacetylesterase/NOTUM [PF03283] (76-349)
  IPR004963 Pectinacetylesterase/NOTUM [PTHR21562] (76-326)